Protein AF-A0A537FDT6-F1 (afdb_monomer)

Radius of gyration: 22.77 Å; Cα contacts (8 Å, |Δi|>4): 353; chains: 1; bounding box: 59×56×55 Å

Mean predicted aligned error: 11.8 Å

Nearest PDB structures (foldseek):
  6ghu-assembly1_A  TM=5.505E-01  e=7.084E-02  Pseudomonas aeruginosa
  2rn7-assembly1_A  TM=5.185E-01  e=1.515E-01  Shigella flexneri
  6zu5-assembly1_SY0  TM=5.647E-01  e=8.442E-02  Paranosema locustae
  6e52-assembly1_B  TM=3.972E-01  e=5.607E-02  Saccharomyces cerevisiae S288C
  6o1x-assembly1_A  TM=2.609E-01  e=3.724E-02  Clostridium perfringens

Foldseek 3Di:
DKKWKKKFFQDDALLCVLVVVAVKDKDFPDWDADPDLFKIWTWMKMADPQVRLVVSVVSQCPPPQWPDWDWDDDPRRMIIIITIGGDLLVSLQNVAQKDWLDDSSNFDQDPVRMTMTMIDGDDPVRVVSSVVSCVVVVTDIDTPDMGHVCRQLDQDPLLVVLVVCCVVCQVVPVVRNDDLCRSCVVSVHHSVVSVVSPVVNVVSVVVQVPDDRRPPDDPPDDPDPPPPDDD

Sequence (231 aa):
MREIVLQLQAPRNWVSEVTSKHPSTVRILDCKPGESKHGIRQLVEVTSDRETLDKVVRDVKTSPLVKEAYVVETRKGRMVGSLLTESVFCGVVMGSNAFCRTCLFQSKTKPDGTVEWTLAFTGREALTELLDRLKQEKIDVKILRLTSIADIDSLTSRQRDIVGVALEEGYFDYPRRLTLRQLAKKAGVSASTLSEVLRRAEKKILSTYSRPGGFAGLPEEAEFPLRRGKG

Solvent-accessible surface area (backbone atoms only — not comparable to full-atom values): 13080 Å² total; per-residue (Å²): 92,35,35,36,33,33,36,30,71,53,74,93,46,60,52,60,58,45,47,72,77,38,85,54,50,75,43,78,77,46,76,44,82,39,94,48,83,30,25,32,36,31,36,35,39,37,41,34,57,62,77,53,39,61,51,48,57,50,50,54,64,70,29,94,58,35,80,42,71,49,74,46,78,46,99,83,36,32,40,40,31,46,35,33,32,72,36,68,68,59,22,48,35,75,74,42,67,45,41,77,50,44,54,76,69,71,46,71,64,44,98,87,48,31,27,70,43,34,35,34,31,56,67,72,65,38,52,54,52,47,53,51,47,36,50,74,71,69,51,73,69,45,81,76,44,79,44,46,48,78,71,57,64,56,57,52,71,71,36,43,52,53,51,48,53,34,54,76,54,22,46,80,43,89,78,57,72,37,52,67,60,59,51,10,60,74,68,76,46,52,50,67,60,43,51,52,46,48,54,55,34,50,51,38,51,51,60,43,69,70,37,85,65,43,88,72,69,74,74,84,87,69,87,73,81,77,77,75,80,83,132

Structure (mmCIF, N/CA/C/O backbone):
data_AF-A0A537FDT6-F1
#
_entry.id   AF-A0A537FDT6-F1
#
loop_
_atom_site.group_PDB
_atom_site.id
_atom_site.type_symbol
_atom_site.label_atom_id
_atom_site.label_alt_id
_atom_site.label_comp_id
_atom_site.label_asym_id
_atom_site.label_entity_id
_atom_site.label_seq_id
_atom_site.pdbx_PDB_ins_code
_atom_site.Cartn_x
_atom_site.Cartn_y
_atom_site.Cartn_z
_atom_site.occupancy
_atom_site.B_iso_or_equiv
_atom_site.auth_seq_id
_atom_site.auth_comp_id
_atom_site.auth_asym_id
_atom_site.auth_atom_id
_atom_site.pdbx_PDB_model_num
ATOM 1 N N . MET A 1 1 ? -1.383 -10.597 15.663 1.00 82.75 1 MET A N 1
ATOM 2 C CA . MET A 1 1 ? -0.783 -9.915 14.495 1.00 82.75 1 MET A CA 1
ATOM 3 C C . MET A 1 1 ? -0.835 -8.409 14.730 1.00 82.75 1 MET A C 1
ATOM 5 O O . MET A 1 1 ? -1.764 -7.958 15.396 1.00 82.75 1 MET A O 1
ATOM 9 N N . ARG A 1 2 ? 0.157 -7.643 14.275 1.00 85.38 2 ARG A N 1
ATOM 10 C CA . ARG A 1 2 ? 0.226 -6.176 14.411 1.00 85.38 2 ARG A CA 1
ATOM 11 C C . ARG A 1 2 ? 0.378 -5.533 13.034 1.00 85.38 2 ARG A C 1
ATOM 13 O O . ARG A 1 2 ? 0.839 -6.192 12.109 1.00 85.38 2 ARG A O 1
ATOM 20 N N . GLU A 1 3 ? -0.009 -4.271 12.925 1.00 89.88 3 GLU A N 1
ATOM 21 C CA . GLU A 1 3 ? 0.196 -3.410 11.763 1.00 89.88 3 GLU A CA 1
ATOM 22 C C . GLU A 1 3 ? 1.080 -2.226 12.164 1.00 89.88 3 GLU A C 1
ATOM 24 O O . GLU A 1 3 ? 0.905 -1.647 13.240 1.00 89.88 3 GLU A O 1
ATOM 29 N N . ILE A 1 4 ? 2.013 -1.854 11.295 1.00 90.06 4 ILE A N 1
ATOM 30 C CA . ILE A 1 4 ? 2.803 -0.629 11.402 1.00 90.06 4 ILE A CA 1
ATOM 31 C C . ILE A 1 4 ? 2.568 0.237 10.169 1.00 90.06 4 ILE A C 1
ATOM 33 O O . ILE A 1 4 ? 2.495 -0.272 9.051 1.00 90.06 4 ILE A O 1
ATOM 37 N N . VAL A 1 5 ? 2.465 1.546 10.383 1.00 92.19 5 VAL A N 1
ATOM 38 C CA . VAL A 1 5 ? 2.481 2.559 9.327 1.00 92.19 5 VAL A CA 1
ATOM 39 C C . VAL A 1 5 ? 3.795 3.314 9.437 1.00 92.19 5 VAL A C 1
ATOM 41 O O . VAL A 1 5 ? 4.060 3.989 10.438 1.00 92.19 5 VAL A O 1
ATOM 44 N N . LEU A 1 6 ? 4.612 3.178 8.402 1.00 94.31 6 LEU A N 1
ATOM 45 C CA . LEU A 1 6 ? 5.882 3.867 8.241 1.00 94.31 6 LEU A CA 1
ATOM 46 C C . LEU A 1 6 ? 5.710 5.009 7.241 1.00 94.31 6 LEU A C 1
ATOM 48 O O . LEU A 1 6 ? 5.034 4.851 6.229 1.00 94.31 6 LEU A O 1
ATOM 52 N N . GLN A 1 7 ? 6.344 6.142 7.508 1.00 95.19 7 GLN A N 1
ATOM 53 C CA . GLN A 1 7 ? 6.551 7.210 6.538 1.00 95.19 7 GLN A CA 1
ATOM 54 C C . GLN A 1 7 ? 8.006 7.186 6.087 1.00 95.19 7 GLN A C 1
ATOM 56 O O . GLN A 1 7 ? 8.911 7.082 6.914 1.00 95.19 7 GLN A O 1
ATOM 61 N N . LEU A 1 8 ? 8.222 7.308 4.785 1.00 95.94 8 LEU A N 1
ATOM 62 C CA . LEU A 1 8 ? 9.543 7.342 4.167 1.00 95.94 8 LEU A CA 1
ATOM 63 C C . LEU A 1 8 ? 9.513 8.200 2.903 1.00 95.94 8 LEU A C 1
ATOM 65 O O . LEU A 1 8 ? 8.437 8.566 2.426 1.00 95.94 8 LEU A O 1
ATOM 69 N N . GLN A 1 9 ? 10.685 8.511 2.355 1.00 95.31 9 GLN A N 1
ATOM 70 C CA . GLN A 1 9 ? 10.780 9.126 1.031 1.00 95.31 9 GLN A CA 1
ATOM 71 C C . GLN A 1 9 ? 10.260 8.157 -0.033 1.00 95.31 9 GLN A C 1
ATOM 73 O O . GLN A 1 9 ? 10.577 6.965 0.000 1.00 95.31 9 GLN A O 1
ATOM 78 N N . ALA A 1 10 ? 9.434 8.658 -0.953 1.00 93.06 10 ALA A N 1
ATOM 79 C CA . ALA A 1 10 ? 8.841 7.828 -1.988 1.00 93.06 10 ALA A CA 1
ATOM 80 C C . ALA A 1 10 ? 9.939 7.242 -2.889 1.00 93.06 10 ALA A C 1
ATOM 82 O O . ALA A 1 10 ? 10.702 7.997 -3.500 1.00 93.06 10 ALA A O 1
ATOM 83 N N . PRO A 1 11 ? 10.046 5.907 -2.993 1.00 92.00 11 PRO A N 1
ATOM 84 C CA . PRO A 1 11 ? 11.081 5.310 -3.811 1.00 92.00 11 PRO A CA 1
ATOM 85 C C . PRO A 1 11 ? 10.760 5.488 -5.289 1.00 92.00 11 PRO A C 1
ATOM 87 O O . PRO A 1 11 ? 9.621 5.290 -5.724 1.00 92.00 11 PRO A O 1
ATOM 90 N N . ARG A 1 12 ? 11.793 5.782 -6.082 1.00 91.69 12 ARG A N 1
ATOM 91 C CA . ARG A 1 12 ? 11.688 5.745 -7.541 1.00 91.69 12 ARG A CA 1
ATOM 92 C C . ARG A 1 12 ? 11.262 4.343 -7.977 1.00 91.69 12 ARG A C 1
ATOM 94 O O . ARG A 1 12 ? 11.866 3.353 -7.572 1.00 91.69 12 ARG A O 1
ATOM 101 N N . ASN A 1 13 ? 10.220 4.262 -8.797 1.00 93.62 13 ASN A N 1
ATOM 102 C CA . ASN A 1 13 ? 9.684 2.997 -9.283 1.00 93.62 13 ASN A CA 1
ATOM 103 C C . ASN A 1 13 ? 9.028 3.162 -10.663 1.00 93.62 13 ASN A C 1
ATOM 105 O O . ASN A 1 13 ? 8.597 4.258 -11.028 1.00 93.62 13 ASN A O 1
ATOM 109 N N . TRP A 1 14 ? 8.924 2.064 -11.414 1.00 95.38 14 TRP A N 1
ATOM 110 C CA . TRP A 1 14 ? 8.414 2.091 -12.788 1.00 95.38 14 TRP A CA 1
ATOM 111 C C . TRP A 1 14 ? 6.952 2.554 -12.878 1.00 95.38 14 TRP A C 1
ATOM 113 O O . TRP A 1 14 ? 6.581 3.191 -13.859 1.00 95.38 14 TRP A O 1
ATOM 123 N N . VAL A 1 15 ? 6.128 2.283 -11.855 1.00 95.38 15 VAL A N 1
ATOM 124 C CA . VAL A 1 15 ? 4.711 2.678 -11.853 1.00 95.38 15 VAL A CA 1
ATOM 125 C C . VAL A 1 15 ? 4.604 4.193 -11.901 1.00 95.38 15 VAL A C 1
ATOM 127 O O . VAL A 1 15 ? 3.972 4.722 -12.808 1.00 95.38 15 VAL A O 1
ATOM 130 N N . SER A 1 16 ? 5.299 4.892 -10.999 1.00 92.44 16 SER A N 1
ATOM 131 C CA . SER A 1 16 ? 5.329 6.359 -10.992 1.00 92.44 16 SER A CA 1
ATOM 132 C C . SER A 1 16 ? 5.884 6.962 -12.289 1.00 92.44 16 SER A C 1
ATOM 134 O O . SER A 1 16 ? 5.383 7.990 -12.748 1.00 92.44 16 SER A O 1
ATOM 136 N N . GLU A 1 17 ? 6.878 6.325 -12.920 1.00 92.50 17 GLU A N 1
ATOM 137 C CA . GLU A 1 17 ? 7.431 6.787 -14.202 1.00 92.50 17 GLU A CA 1
ATOM 138 C C . GLU A 1 17 ? 6.419 6.671 -15.341 1.00 92.50 17 GLU A C 1
ATOM 140 O O . GLU A 1 17 ? 6.309 7.575 -16.164 1.00 92.50 17 GLU A O 1
ATOM 145 N N . VAL A 1 18 ? 5.662 5.577 -15.384 1.00 94.06 18 VAL A N 1
ATOM 146 C CA . VAL A 1 18 ? 4.652 5.347 -16.419 1.00 94.06 18 VAL A CA 1
ATOM 147 C C . VAL A 1 18 ? 3.439 6.245 -16.202 1.00 94.06 18 VAL A C 1
ATOM 149 O O . VAL A 1 18 ? 3.014 6.928 -17.132 1.00 94.06 18 VAL A O 1
ATOM 152 N N . THR A 1 19 ? 2.902 6.304 -14.981 1.00 93.31 19 THR A N 1
ATOM 153 C CA . THR A 1 19 ? 1.674 7.064 -14.695 1.00 93.31 19 THR A CA 1
ATOM 154 C C . THR A 1 19 ? 1.872 8.577 -14.752 1.00 93.31 19 THR A C 1
ATOM 156 O O . THR A 1 19 ? 0.897 9.307 -14.892 1.00 93.31 19 THR A O 1
ATOM 159 N N . SER A 1 20 ? 3.111 9.068 -14.628 1.00 92.00 20 SER A N 1
ATOM 160 C CA . SER A 1 20 ? 3.423 10.497 -14.796 1.00 92.00 20 SER A CA 1
ATOM 161 C C . SER A 1 20 ? 3.503 10.926 -16.262 1.00 92.00 20 SER A C 1
ATOM 163 O O . SER A 1 20 ? 3.225 12.082 -16.568 1.00 92.00 20 SER A O 1
ATOM 165 N N . LYS A 1 21 ? 3.856 10.008 -17.169 1.00 94.38 21 LYS A N 1
ATOM 166 C CA . LYS A 1 21 ? 3.942 10.265 -18.615 1.00 94.38 21 LYS A CA 1
ATOM 167 C C . LYS A 1 21 ? 2.631 9.986 -19.341 1.00 94.38 21 LYS A C 1
ATOM 169 O O . LYS A 1 21 ? 2.294 10.686 -20.291 1.00 94.38 21 LYS A O 1
ATOM 174 N N . HIS A 1 22 ? 1.914 8.956 -18.899 1.00 94.12 22 HIS A N 1
ATOM 175 C CA . HIS A 1 22 ? 0.773 8.388 -19.607 1.00 94.12 22 HIS A CA 1
ATOM 176 C C . HIS A 1 22 ? -0.432 8.275 -18.670 1.00 94.12 22 HIS A C 1
ATOM 178 O O . HIS A 1 22 ? -0.331 7.586 -17.647 1.00 94.12 22 HIS A O 1
ATOM 184 N N . PRO A 1 23 ? -1.591 8.870 -19.016 1.00 93.00 23 PRO A N 1
ATOM 185 C CA . PRO A 1 23 ? -2.836 8.673 -18.278 1.00 93.00 23 PRO A CA 1
ATOM 186 C C . PRO A 1 23 ? -3.211 7.185 -18.219 1.00 93.00 23 PRO A C 1
ATOM 188 O O . PRO A 1 23 ? -3.699 6.596 -19.180 1.00 93.00 23 PRO A O 1
ATOM 191 N N . SER A 1 24 ? -2.939 6.536 -17.091 1.00 93.00 24 SER A N 1
ATOM 192 C CA . SER A 1 24 ? -3.094 5.090 -16.943 1.00 93.00 24 SER A CA 1
ATOM 193 C C . SER A 1 24 ? -3.355 4.717 -15.491 1.00 93.00 24 SER A C 1
ATOM 195 O O . SER A 1 24 ? -2.955 5.419 -14.562 1.00 93.00 24 SER A O 1
ATOM 197 N N . THR A 1 25 ? -4.050 3.601 -15.290 1.00 93.00 25 THR A N 1
ATOM 198 C CA . THR A 1 25 ? -4.199 2.985 -13.968 1.00 93.00 25 THR A CA 1
ATOM 199 C C . THR A 1 25 ? -3.377 1.712 -13.937 1.00 93.00 25 THR A C 1
ATOM 201 O O . THR A 1 25 ? -3.563 0.836 -14.778 1.00 93.00 25 THR A O 1
ATOM 204 N N . VAL A 1 26 ? -2.478 1.614 -12.960 1.00 94.25 26 VAL A N 1
ATOM 205 C CA . VAL A 1 26 ? -1.613 0.452 -12.756 1.00 94.25 26 VAL A CA 1
ATOM 206 C C . VAL A 1 26 ? -2.022 -0.263 -11.477 1.00 94.25 26 VAL A C 1
ATOM 208 O O . VAL A 1 26 ? -2.193 0.365 -10.433 1.00 94.25 26 VAL A O 1
ATOM 211 N N . ARG A 1 27 ? -2.147 -1.585 -11.555 1.00 94.81 27 ARG A N 1
ATOM 212 C CA . ARG A 1 27 ? -2.406 -2.470 -10.422 1.00 94.81 27 ARG A CA 1
ATOM 213 C C . ARG A 1 27 ? -1.310 -3.523 -10.345 1.00 94.81 27 ARG A C 1
ATOM 215 O O . ARG A 1 27 ? -1.094 -4.260 -11.304 1.00 94.81 27 ARG A O 1
ATOM 222 N N . ILE A 1 28 ? -0.647 -3.630 -9.197 1.00 94.94 28 ILE A N 1
ATOM 223 C CA . ILE A 1 28 ? 0.185 -4.801 -8.886 1.00 94.94 28 ILE A CA 1
ATOM 224 C C . ILE A 1 28 ? -0.750 -5.823 -8.250 1.00 94.94 28 ILE A C 1
ATOM 226 O O . ILE A 1 28 ? -1.255 -5.593 -7.150 1.00 94.94 28 ILE A O 1
ATOM 230 N N . LEU A 1 29 ? -1.030 -6.894 -8.987 1.00 93.25 29 LEU A N 1
ATOM 231 C CA . LEU A 1 29 ? -1.947 -7.957 -8.589 1.00 93.25 29 LEU A CA 1
ATOM 232 C C . LEU A 1 29 ? -1.296 -8.894 -7.575 1.00 93.25 29 LEU A C 1
ATOM 234 O O . LEU A 1 29 ? -1.948 -9.299 -6.620 1.00 93.25 29 LEU A O 1
ATOM 238 N N . ASP A 1 30 ? -0.020 -9.218 -7.789 1.00 94.56 30 ASP A N 1
ATOM 239 C CA . ASP A 1 30 ? 0.750 -10.082 -6.900 1.00 94.56 30 ASP A CA 1
ATOM 240 C C . ASP A 1 30 ? 2.255 -9.817 -7.038 1.00 94.56 30 ASP A C 1
ATOM 242 O O . ASP A 1 30 ? 2.720 -9.244 -8.031 1.00 94.56 30 ASP A O 1
ATOM 246 N N . CYS A 1 31 ? 3.032 -10.238 -6.046 1.00 94.81 31 CYS A N 1
ATOM 247 C CA . CYS A 1 31 ? 4.483 -10.171 -6.075 1.00 94.81 31 CYS A CA 1
ATOM 248 C C . CYS A 1 31 ? 5.116 -11.366 -5.362 1.00 94.81 31 CYS A C 1
ATOM 250 O O . CYS A 1 31 ? 4.711 -11.733 -4.262 1.00 94.81 31 CYS A O 1
ATOM 252 N N . LYS A 1 32 ? 6.178 -11.913 -5.953 1.00 94.56 32 LYS A N 1
ATOM 253 C CA . LYS A 1 32 ? 7.004 -12.956 -5.337 1.00 94.56 32 LYS A CA 1
ATOM 254 C C . LYS A 1 32 ? 8.494 -12.629 -5.452 1.00 94.56 32 LYS A C 1
ATOM 256 O O . LYS A 1 32 ? 8.865 -11.847 -6.335 1.00 94.56 32 LYS A O 1
ATOM 261 N N . PRO A 1 33 ? 9.350 -13.227 -4.609 1.00 94.62 33 PRO A N 1
ATOM 262 C CA . PRO A 1 33 ? 10.794 -13.078 -4.737 1.00 94.62 33 PRO A CA 1
ATOM 263 C C . PRO A 1 33 ? 11.290 -13.457 -6.140 1.00 94.62 33 PRO A C 1
ATOM 265 O O . PRO A 1 33 ? 10.807 -14.413 -6.755 1.00 94.62 33 PRO A O 1
ATOM 268 N N . GLY A 1 34 ? 12.226 -12.665 -6.653 1.00 92.44 34 GLY A N 1
ATOM 269 C CA . GLY A 1 34 ? 13.041 -12.979 -7.822 1.00 92.44 34 GLY A CA 1
ATOM 270 C C . GLY A 1 34 ? 14.336 -13.688 -7.422 1.00 92.44 34 GLY A C 1
ATOM 271 O O . GLY A 1 34 ? 14.489 -14.130 -6.288 1.00 92.44 34 GLY A O 1
ATOM 272 N N . GLU A 1 35 ? 15.274 -13.790 -8.362 1.00 87.69 35 GLU A N 1
ATOM 273 C CA . GLU A 1 35 ? 16.535 -14.519 -8.151 1.00 87.69 35 GLU A CA 1
ATOM 274 C C . GLU A 1 35 ? 17.558 -13.740 -7.308 1.00 87.69 35 GLU A C 1
ATOM 276 O O . GLU A 1 35 ? 18.339 -14.338 -6.573 1.00 87.69 35 GLU A O 1
ATOM 281 N N . SER A 1 36 ? 17.557 -12.402 -7.385 1.00 92.44 36 SER A N 1
ATOM 282 C CA . SER A 1 36 ? 18.441 -11.554 -6.576 1.00 92.44 36 SER A CA 1
ATOM 283 C C . SER A 1 36 ? 17.814 -11.207 -5.221 1.00 92.44 36 SER A C 1
ATOM 285 O O . SER A 1 36 ? 16.593 -11.208 -5.068 1.00 92.44 36 SER A O 1
ATOM 287 N N . LYS A 1 37 ? 18.648 -10.811 -4.245 1.00 90.06 37 LYS A N 1
ATOM 288 C CA . LYS A 1 37 ? 18.224 -10.382 -2.891 1.00 90.06 37 LYS A CA 1
ATOM 289 C C . LYS A 1 37 ? 17.089 -9.346 -2.902 1.00 90.06 37 LYS A C 1
ATOM 291 O O . LYS A 1 37 ? 16.237 -9.345 -2.018 1.00 90.06 37 LYS A O 1
ATOM 296 N N . HIS A 1 38 ? 17.092 -8.450 -3.888 1.00 93.75 38 HIS A N 1
ATOM 297 C CA . HIS A 1 38 ? 16.095 -7.387 -4.038 1.00 93.75 38 HIS A CA 1
ATOM 298 C C . HIS A 1 38 ? 15.195 -7.586 -5.259 1.00 93.75 38 HIS A C 1
ATOM 300 O O . HIS A 1 38 ? 14.394 -6.707 -5.573 1.00 93.75 38 HIS A O 1
ATOM 306 N N . GLY A 1 39 ? 15.330 -8.716 -5.953 1.00 95.44 39 GLY A N 1
ATOM 307 C CA . GLY A 1 39 ? 14.549 -9.056 -7.127 1.00 95.44 39 GLY A CA 1
ATOM 308 C C . GLY A 1 39 ? 13.114 -9.368 -6.736 1.00 95.44 39 GLY A C 1
ATOM 309 O O . GLY A 1 39 ? 12.863 -10.115 -5.791 1.00 95.44 39 GLY A O 1
ATOM 310 N N . ILE A 1 40 ? 12.161 -8.813 -7.476 1.00 96.19 40 ILE A N 1
ATOM 311 C CA . ILE A 1 40 ? 10.734 -9.083 -7.300 1.00 96.19 40 ILE A CA 1
ATOM 312 C C . ILE A 1 40 ? 10.132 -9.366 -8.660 1.00 96.19 40 ILE A C 1
ATOM 314 O O . ILE A 1 40 ? 10.261 -8.556 -9.581 1.00 96.19 40 ILE A O 1
ATOM 318 N N . ARG A 1 41 ? 9.427 -10.490 -8.764 1.00 97.50 41 ARG A N 1
ATOM 319 C CA . ARG A 1 41 ? 8.560 -10.778 -9.899 1.00 97.50 41 ARG A CA 1
ATOM 320 C C . ARG A 1 41 ? 7.152 -10.297 -9.568 1.00 97.50 41 ARG A C 1
ATOM 322 O O . ARG A 1 41 ? 6.542 -10.780 -8.617 1.00 97.50 41 ARG A O 1
ATOM 329 N N . GLN A 1 42 ? 6.665 -9.327 -10.328 1.00 97.12 42 GLN A N 1
ATOM 330 C CA . GLN A 1 42 ? 5.375 -8.671 -10.143 1.00 97.12 42 GLN A CA 1
ATOM 331 C C . GLN A 1 42 ? 4.399 -9.146 -11.218 1.00 97.12 42 GLN A C 1
ATOM 333 O O . GLN A 1 42 ? 4.715 -9.085 -12.406 1.00 97.12 42 GLN A O 1
ATOM 338 N N . LEU A 1 43 ? 3.210 -9.580 -10.810 1.00 97.19 43 LEU A N 1
ATOM 339 C CA . LEU A 1 43 ? 2.070 -9.736 -11.706 1.00 97.19 43 LEU A CA 1
ATOM 340 C C . LEU A 1 43 ? 1.315 -8.411 -11.738 1.00 97.19 43 LEU A C 1
ATOM 342 O O . LEU A 1 43 ? 0.909 -7.901 -10.693 1.00 97.19 43 LEU A O 1
ATOM 346 N N . VAL A 1 44 ? 1.146 -7.841 -12.925 1.00 96.88 44 VAL A N 1
ATOM 347 C CA . VAL A 1 44 ? 0.660 -6.469 -13.085 1.00 96.88 44 VAL A CA 1
ATOM 348 C C . VAL A 1 44 ? -0.471 -6.394 -14.093 1.00 96.88 44 VAL A C 1
ATOM 350 O O . VAL A 1 44 ? -0.523 -7.156 -15.059 1.00 96.88 44 VAL A O 1
ATOM 353 N N . GLU A 1 45 ? -1.350 -5.431 -13.878 1.00 96.00 45 GLU A N 1
ATOM 354 C CA . GLU A 1 45 ? -2.396 -5.031 -14.802 1.00 96.00 45 GLU A CA 1
ATOM 355 C C . GLU A 1 45 ? -2.301 -3.524 -15.031 1.00 96.00 45 GLU A C 1
ATOM 357 O O . GLU A 1 45 ? -2.150 -2.753 -14.083 1.00 96.00 45 GLU A O 1
ATOM 362 N N . VAL A 1 46 ? -2.390 -3.102 -16.289 1.00 95.00 46 VAL A N 1
ATOM 363 C CA . VAL A 1 46 ? -2.446 -1.690 -16.663 1.00 95.00 46 VAL A CA 1
ATOM 364 C C . VAL A 1 46 ? -3.628 -1.453 -17.586 1.00 95.00 46 VAL A C 1
ATOM 366 O O . VAL A 1 46 ? -3.819 -2.173 -18.567 1.00 95.00 46 VAL A O 1
ATOM 369 N N . THR A 1 47 ? -4.420 -0.435 -17.276 1.00 93.62 47 THR A N 1
ATOM 370 C CA . THR A 1 47 ? -5.585 -0.022 -18.065 1.00 93.62 47 THR A CA 1
ATOM 371 C C . THR A 1 47 ? -5.425 1.422 -18.518 1.00 93.62 47 THR A C 1
ATOM 373 O O . THR A 1 47 ? -5.104 2.296 -17.706 1.00 93.62 47 THR A O 1
ATOM 376 N N . SER A 1 48 ? -5.666 1.668 -19.802 1.00 92.62 48 SER A N 1
ATOM 377 C CA . SER A 1 48 ? -5.644 2.990 -20.434 1.00 92.62 48 SER A CA 1
ATOM 378 C C . SER A 1 48 ? -6.423 2.930 -21.759 1.00 92.62 48 SER A C 1
ATOM 380 O O . SER A 1 48 ? -6.927 1.867 -22.133 1.00 92.62 48 SER A O 1
ATOM 382 N N . ASP A 1 49 ? -6.547 4.045 -22.476 1.00 91.12 49 ASP A N 1
ATOM 383 C CA . ASP A 1 49 ? -6.997 4.011 -23.869 1.00 91.12 49 ASP A CA 1
ATOM 384 C C . ASP A 1 49 ? -5.959 3.302 -24.761 1.00 91.12 49 ASP A C 1
ATOM 386 O O . ASP A 1 49 ? -4.799 3.132 -24.386 1.00 91.12 49 ASP A O 1
ATOM 390 N N . ARG A 1 50 ? -6.378 2.846 -25.947 1.00 86.44 50 ARG A N 1
ATOM 391 C CA . ARG A 1 50 ? -5.540 1.991 -26.802 1.00 86.44 50 ARG A CA 1
ATOM 392 C C . ARG A 1 50 ? -4.262 2.686 -27.281 1.00 86.44 50 ARG A C 1
ATOM 394 O O . ARG A 1 50 ? -3.213 2.056 -27.286 1.00 86.44 50 ARG A O 1
ATOM 401 N N . GLU A 1 51 ? -4.342 3.959 -27.661 1.00 88.69 51 GLU A N 1
ATOM 402 C CA . GLU A 1 51 ? -3.181 4.699 -28.171 1.00 88.69 51 GLU A CA 1
ATOM 403 C C . GLU A 1 51 ? -2.145 4.925 -27.061 1.00 88.69 51 GLU A C 1
ATOM 405 O O . GLU A 1 51 ? -0.934 4.800 -27.274 1.00 88.69 51 GLU A O 1
ATOM 410 N N . THR A 1 52 ? -2.622 5.226 -25.855 1.00 93.12 52 THR A N 1
ATOM 411 C CA . THR A 1 52 ? -1.779 5.390 -24.673 1.00 93.12 52 THR A CA 1
ATOM 412 C C . THR A 1 52 ? -1.208 4.055 -24.199 1.00 93.12 52 THR A C 1
ATOM 414 O O . THR A 1 52 ? -0.039 3.999 -23.815 1.00 93.12 52 THR A O 1
ATOM 417 N N . LEU A 1 53 ? -1.965 2.957 -24.274 1.00 93.00 53 LEU A N 1
ATOM 418 C CA . LEU A 1 53 ? -1.501 1.635 -23.846 1.00 93.00 53 LEU A CA 1
ATOM 419 C C . LEU A 1 53 ? -0.271 1.170 -24.638 1.00 93.00 53 LEU A C 1
ATOM 421 O O . LEU A 1 53 ? 0.683 0.684 -24.032 1.00 93.00 53 LEU A O 1
ATOM 425 N N . ASP A 1 54 ? -0.236 1.407 -25.951 1.00 92.25 54 ASP A N 1
ATOM 426 C CA . ASP A 1 54 ? 0.923 1.083 -26.798 1.00 92.25 54 ASP A CA 1
ATOM 427 C C . ASP A 1 54 ? 2.179 1.875 -26.381 1.00 92.25 54 ASP A C 1
ATOM 429 O O . ASP A 1 54 ? 3.316 1.406 -26.506 1.00 92.25 54 ASP A O 1
ATOM 433 N N . LYS A 1 55 ? 2.003 3.109 -25.887 1.00 94.75 55 LYS A N 1
ATOM 434 C CA . LYS A 1 55 ? 3.096 3.937 -25.343 1.00 94.75 55 LYS A CA 1
ATOM 435 C C . LYS A 1 55 ? 3.546 3.409 -23.979 1.00 94.75 55 LYS A C 1
ATOM 437 O O . LYS A 1 55 ? 4.743 3.251 -23.759 1.00 94.75 55 LYS A O 1
ATOM 442 N N . VAL A 1 56 ? 2.604 3.042 -23.111 1.00 95.56 56 VAL A N 1
ATOM 443 C CA . VAL A 1 56 ? 2.884 2.437 -21.800 1.00 95.56 56 VAL A CA 1
ATOM 444 C C . VAL A 1 56 ? 3.652 1.123 -21.936 1.00 95.56 56 VAL A C 1
ATOM 446 O O . VAL A 1 56 ? 4.661 0.934 -21.262 1.00 95.56 56 VAL A O 1
ATOM 449 N N . VAL A 1 57 ? 3.214 0.222 -22.819 1.00 94.25 57 VAL A N 1
ATOM 450 C CA . VAL A 1 57 ? 3.876 -1.069 -23.060 1.00 94.25 57 VAL A CA 1
ATOM 451 C C . VAL A 1 57 ? 5.323 -0.864 -23.506 1.00 94.25 57 VAL A C 1
ATOM 453 O O . VAL A 1 57 ? 6.217 -1.565 -23.026 1.00 94.25 57 VAL A O 1
ATOM 456 N N . ARG A 1 58 ? 5.565 0.103 -24.401 1.00 94.88 58 ARG A N 1
ATOM 457 C CA . ARG A 1 58 ? 6.921 0.470 -24.827 1.00 94.88 58 ARG A CA 1
ATOM 458 C C . ARG A 1 58 ? 7.752 0.977 -23.653 1.00 94.88 58 ARG A C 1
ATOM 460 O O . ARG A 1 58 ? 8.807 0.405 -23.397 1.00 94.88 58 ARG A O 1
ATOM 467 N N . ASP A 1 59 ? 7.244 1.952 -22.904 1.00 96.12 59 ASP A N 1
ATOM 468 C CA . ASP A 1 59 ? 7.958 2.546 -21.770 1.00 96.12 59 ASP A CA 1
ATOM 469 C C . ASP A 1 59 ? 8.283 1.524 -20.671 1.00 96.12 59 ASP A C 1
ATOM 471 O O . ASP A 1 59 ? 9.381 1.558 -20.118 1.00 96.12 59 ASP A O 1
ATOM 475 N N . VAL A 1 60 ? 7.375 0.584 -20.381 1.00 96.00 60 VAL A N 1
ATOM 476 C CA . VAL A 1 60 ? 7.620 -0.514 -19.428 1.00 96.00 60 VAL A CA 1
ATOM 477 C C . VAL A 1 60 ? 8.746 -1.423 -19.920 1.00 96.00 60 VAL A C 1
ATOM 479 O O . VAL A 1 60 ? 9.642 -1.746 -19.145 1.00 96.00 60 VAL A O 1
ATOM 482 N N . LYS A 1 61 ? 8.730 -1.822 -21.200 1.00 95.31 61 LYS A N 1
ATOM 483 C CA . LYS A 1 61 ? 9.750 -2.716 -21.779 1.00 95.31 61 LYS A CA 1
ATOM 484 C C . LYS A 1 61 ? 11.136 -2.078 -21.861 1.00 95.31 61 LYS A C 1
ATOM 486 O O . LYS A 1 61 ? 12.125 -2.800 -21.818 1.00 95.31 61 LYS A O 1
ATOM 491 N N . THR A 1 62 ? 11.211 -0.758 -22.009 1.00 95.94 62 THR A N 1
ATOM 492 C CA . THR A 1 62 ? 12.481 -0.024 -22.120 1.00 95.94 62 THR A CA 1
ATOM 493 C C . THR A 1 62 ? 12.919 0.635 -20.813 1.00 95.94 62 THR A C 1
ATOM 495 O O . THR A 1 62 ? 13.956 1.296 -20.786 1.00 95.94 62 THR A O 1
ATOM 498 N N . SER A 1 63 ? 12.133 0.525 -19.737 1.00 96.06 63 SER A N 1
ATOM 499 C CA . SER A 1 63 ? 12.459 1.169 -18.464 1.00 96.06 63 SER A CA 1
ATOM 500 C C . SER A 1 63 ? 13.702 0.524 -17.842 1.00 96.06 63 SER A C 1
ATOM 502 O O . SER A 1 63 ? 13.742 -0.696 -17.691 1.00 96.06 63 SER A O 1
ATOM 504 N N . PRO A 1 64 ? 14.683 1.315 -17.366 1.00 95.69 64 PRO A N 1
ATOM 505 C CA . PRO A 1 64 ? 15.831 0.776 -16.636 1.00 95.69 64 PRO A CA 1
ATOM 506 C C . PRO A 1 64 ? 15.446 0.168 -15.275 1.00 95.69 64 PRO A C 1
ATOM 508 O O . PRO A 1 64 ? 16.270 -0.481 -14.636 1.00 95.69 64 PRO A O 1
ATOM 511 N N . LEU A 1 65 ? 14.211 0.384 -14.807 1.00 95.75 65 LEU A N 1
ATOM 512 C CA . LEU A 1 65 ? 13.685 -0.171 -13.557 1.00 95.75 65 LEU A CA 1
ATOM 513 C C . LEU A 1 65 ? 13.039 -1.555 -13.743 1.00 95.75 65 LEU A C 1
ATOM 515 O O . LEU A 1 65 ? 12.633 -2.180 -12.759 1.00 95.75 65 LEU A O 1
ATOM 519 N N . VAL A 1 66 ? 12.935 -2.031 -14.988 1.00 97.00 66 VAL A N 1
ATOM 520 C CA . VAL A 1 66 ? 12.342 -3.318 -15.358 1.00 97.00 66 VAL A CA 1
ATOM 521 C C . VAL A 1 66 ? 13.416 -4.166 -16.038 1.00 97.00 66 VAL A C 1
ATOM 523 O O . VAL A 1 66 ? 13.875 -3.855 -17.130 1.00 97.00 66 VAL A O 1
ATOM 526 N N . LYS A 1 67 ? 13.830 -5.249 -15.379 1.00 96.31 67 LYS A N 1
ATOM 527 C CA . LYS A 1 67 ? 14.862 -6.172 -15.877 1.00 96.31 67 LYS A CA 1
ATOM 528 C C . LYS A 1 67 ? 14.326 -7.133 -16.932 1.00 96.31 67 LYS A C 1
ATOM 530 O O . LYS A 1 67 ? 15.014 -7.442 -17.895 1.00 96.31 67 LYS A O 1
ATOM 535 N N . GLU A 1 68 ? 13.095 -7.600 -16.744 1.00 96.81 68 GLU A N 1
ATOM 536 C CA . GLU A 1 68 ? 12.392 -8.471 -17.687 1.00 96.81 68 GLU A CA 1
ATOM 537 C C . GLU A 1 68 ? 10.925 -8.067 -17.747 1.00 96.81 68 GLU A C 1
ATOM 539 O O . GLU A 1 68 ? 10.318 -7.768 -16.716 1.00 96.81 68 GLU A O 1
ATOM 544 N N . ALA A 1 69 ? 10.335 -8.118 -18.938 1.00 97.19 69 ALA A N 1
ATOM 545 C CA . ALA A 1 69 ? 8.924 -7.829 -19.136 1.00 97.19 69 ALA A CA 1
ATOM 546 C C . ALA A 1 69 ? 8.297 -8.842 -20.094 1.00 97.19 69 ALA A C 1
ATOM 548 O O . ALA A 1 69 ? 8.579 -8.842 -21.293 1.00 97.19 69 ALA A O 1
ATOM 549 N N . TYR A 1 70 ? 7.390 -9.666 -19.574 1.00 96.06 70 TYR A N 1
ATOM 550 C CA . TYR A 1 70 ? 6.462 -10.442 -20.389 1.00 96.06 70 TYR A CA 1
ATOM 551 C C . TYR A 1 70 ? 5.080 -9.810 -20.275 1.00 96.06 70 TYR A C 1
ATOM 553 O O . TYR A 1 70 ? 4.502 -9.793 -19.190 1.00 96.06 70 TYR A O 1
ATOM 561 N N . VAL A 1 71 ? 4.553 -9.270 -21.371 1.00 95.06 71 VAL A N 1
ATOM 562 C CA . VAL A 1 71 ? 3.280 -8.538 -21.378 1.00 95.06 71 VAL A CA 1
ATOM 563 C C . VAL A 1 71 ? 2.370 -9.063 -22.476 1.00 95.06 71 VAL A C 1
ATOM 565 O O . VAL A 1 71 ? 2.821 -9.396 -23.571 1.00 95.06 71 VAL A O 1
ATOM 568 N N . VAL A 1 72 ? 1.081 -9.114 -22.168 1.00 92.19 72 VAL A N 1
ATOM 569 C CA . VAL A 1 72 ? 0.011 -9.498 -23.079 1.00 92.19 72 VAL A CA 1
ATOM 570 C C . VAL A 1 72 ? -1.020 -8.383 -2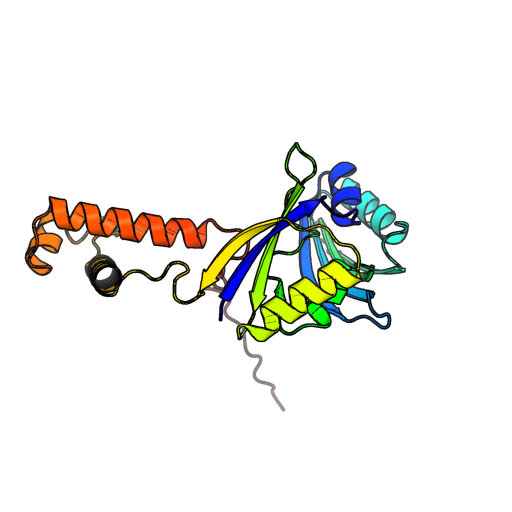3.083 1.00 92.19 72 VAL A C 1
ATOM 572 O O . VAL A 1 72 ? -1.575 -8.015 -22.046 1.00 92.19 72 VAL A O 1
ATOM 575 N N . GLU A 1 73 ? -1.297 -7.860 -24.268 1.00 88.50 73 GLU A N 1
ATOM 576 C CA . GLU A 1 73 ? -2.385 -6.920 -24.477 1.00 88.50 73 GLU A CA 1
ATOM 577 C C . GLU A 1 73 ? -3.682 -7.677 -24.742 1.00 88.50 73 GLU A C 1
ATOM 579 O O . GLU A 1 73 ? -3.762 -8.612 -25.540 1.00 88.50 73 GLU A O 1
ATOM 584 N N . THR A 1 74 ? -4.729 -7.268 -24.046 1.00 82.50 74 THR A N 1
ATOM 585 C CA . THR A 1 74 ? -6.072 -7.800 -24.235 1.00 82.50 74 THR A CA 1
ATOM 586 C C . THR A 1 74 ? -6.843 -6.917 -25.210 1.00 82.50 74 THR A C 1
ATOM 588 O O . THR A 1 74 ? -6.631 -5.708 -25.289 1.00 82.50 74 THR A O 1
ATOM 591 N N . ARG A 1 75 ? -7.838 -7.494 -25.892 1.00 73.56 75 ARG A N 1
ATOM 592 C CA . ARG A 1 75 ? -8.698 -6.771 -26.850 1.00 73.56 75 ARG A CA 1
ATOM 593 C C . ARG A 1 75 ? -9.492 -5.599 -26.242 1.00 73.56 75 ARG A C 1
ATOM 595 O O . ARG A 1 75 ? -10.081 -4.831 -26.989 1.00 73.56 75 ARG A O 1
ATOM 602 N N . LYS A 1 76 ? -9.532 -5.471 -24.909 1.00 75.88 76 LYS A N 1
ATOM 603 C CA . LYS A 1 76 ? -10.299 -4.456 -24.166 1.00 75.88 76 LYS A CA 1
ATOM 604 C C . LYS A 1 76 ? -9.459 -3.249 -23.703 1.00 75.88 76 LYS A C 1
ATOM 606 O O . LYS A 1 76 ? -9.871 -2.577 -22.768 1.00 75.88 76 LYS A O 1
ATOM 611 N N . GLY A 1 77 ? -8.286 -2.985 -24.290 1.00 78.69 77 GLY A N 1
ATOM 612 C CA . GLY A 1 77 ? -7.453 -1.839 -23.877 1.00 78.69 77 GLY A CA 1
ATOM 613 C C . GLY A 1 77 ? -6.812 -2.031 -22.498 1.00 78.69 77 GLY A C 1
ATOM 614 O O . GLY A 1 77 ? -6.735 -1.118 -21.680 1.00 78.69 77 GLY A O 1
ATOM 615 N N . ARG A 1 78 ? -6.372 -3.258 -22.216 1.00 89.94 78 ARG A N 1
ATOM 616 C CA . ARG A 1 78 ? -5.730 -3.621 -20.950 1.00 89.94 78 ARG A CA 1
ATOM 617 C C . ARG A 1 78 ? -4.501 -4.470 -21.211 1.00 89.94 78 ARG A C 1
ATOM 619 O O . ARG A 1 78 ? -4.597 -5.433 -21.971 1.00 89.94 78 ARG A O 1
ATOM 626 N N . MET A 1 79 ? -3.401 -4.152 -20.544 1.00 91.81 79 MET A N 1
ATOM 627 C CA . MET A 1 79 ? -2.171 -4.937 -20.506 1.00 91.81 79 MET A CA 1
ATOM 628 C C . MET A 1 79 ? -2.145 -5.766 -19.221 1.00 91.81 79 MET A C 1
ATOM 630 O O . MET A 1 79 ? -2.404 -5.241 -18.141 1.00 91.81 79 MET A O 1
ATOM 634 N N . VAL A 1 80 ? -1.798 -7.045 -19.324 1.00 95.06 80 VAL A N 1
ATOM 635 C CA . VAL A 1 80 ? -1.447 -7.892 -18.176 1.00 95.06 80 VAL A CA 1
ATOM 636 C C . VAL A 1 80 ? -0.026 -8.390 -18.387 1.00 95.06 80 VAL A C 1
ATOM 638 O O . VAL A 1 80 ? 0.325 -8.773 -19.501 1.00 95.06 80 VAL A O 1
ATOM 641 N N . GLY A 1 81 ? 0.807 -8.387 -17.351 1.00 95.06 81 GLY A N 1
ATOM 642 C CA . GLY A 1 81 ? 2.194 -8.808 -17.507 1.00 95.06 81 GLY A CA 1
ATOM 643 C C . GLY A 1 81 ? 2.856 -9.350 -16.252 1.00 95.06 81 GLY A C 1
ATOM 644 O O . GLY A 1 81 ? 2.404 -9.114 -15.136 1.00 95.06 81 GLY A O 1
ATOM 645 N N . SER A 1 82 ? 3.952 -10.073 -16.464 1.00 97.44 82 SER A N 1
ATOM 646 C CA . SER A 1 82 ? 4.927 -10.447 -15.444 1.00 97.44 82 SER A CA 1
ATOM 647 C C . SER A 1 82 ? 6.172 -9.591 -15.641 1.00 97.44 82 SER A C 1
ATOM 649 O O . SER A 1 82 ? 6.847 -9.724 -16.665 1.00 97.44 82 SER A O 1
ATOM 651 N N . LEU A 1 83 ? 6.506 -8.770 -14.650 1.00 97.81 83 LEU A N 1
ATOM 652 C CA . LEU A 1 83 ? 7.697 -7.922 -14.656 1.00 97.81 83 LEU A CA 1
ATOM 653 C C . LEU A 1 83 ? 8.707 -8.416 -13.619 1.00 97.81 83 LEU A C 1
ATOM 655 O O . LEU A 1 83 ? 8.316 -8.749 -12.502 1.00 97.81 83 LEU A O 1
ATOM 659 N N . LEU A 1 84 ? 9.993 -8.443 -13.961 1.00 97.44 84 LEU A N 1
ATOM 660 C CA . LEU A 1 84 ? 11.079 -8.587 -12.989 1.00 97.44 84 LEU A CA 1
ATOM 661 C C . LEU A 1 84 ? 11.659 -7.203 -12.700 1.00 97.44 84 LEU A C 1
ATOM 663 O O . LEU A 1 84 ? 12.139 -6.529 -13.608 1.00 97.44 84 LEU A O 1
ATOM 667 N N . THR A 1 85 ? 11.626 -6.782 -11.442 1.00 96.56 85 THR A N 1
ATOM 668 C CA . THR A 1 85 ? 12.126 -5.473 -10.984 1.00 96.56 85 THR A CA 1
ATOM 669 C C . THR A 1 85 ? 13.038 -5.645 -9.777 1.00 96.56 85 THR A C 1
ATOM 671 O O . THR A 1 85 ? 13.065 -6.724 -9.185 1.00 96.56 85 THR A O 1
ATOM 67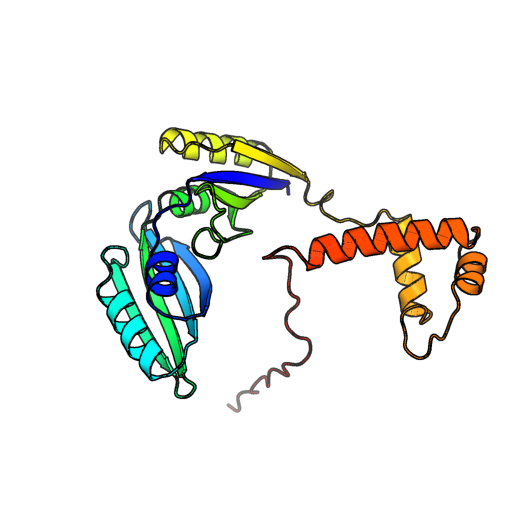4 N N . GLU A 1 86 ? 13.717 -4.580 -9.352 1.00 95.31 86 GLU A N 1
ATOM 675 C CA . GLU A 1 86 ? 14.411 -4.557 -8.061 1.00 95.31 86 GLU A CA 1
ATOM 676 C C . GLU A 1 86 ? 13.846 -3.506 -7.111 1.00 95.31 86 GLU A C 1
ATOM 678 O O . GLU A 1 86 ? 13.548 -2.377 -7.498 1.00 95.31 86 GLU A O 1
ATOM 683 N N . SER A 1 87 ? 13.707 -3.885 -5.842 1.00 95.19 87 SER A N 1
ATOM 684 C CA . SER A 1 87 ? 13.341 -2.972 -4.767 1.00 95.19 87 SER A CA 1
ATOM 685 C C . SER A 1 87 ? 13.924 -3.450 -3.450 1.00 95.19 87 SER A C 1
ATOM 687 O O . SER A 1 87 ? 13.570 -4.519 -2.946 1.00 95.19 87 SER A O 1
ATOM 689 N N . VAL A 1 88 ? 14.776 -2.615 -2.855 1.00 95.12 88 VAL A N 1
ATOM 690 C CA . VAL A 1 88 ? 15.337 -2.876 -1.526 1.00 95.12 88 VAL A CA 1
ATOM 691 C C . VAL A 1 88 ? 14.218 -3.033 -0.493 1.00 95.12 88 VAL A C 1
ATOM 693 O O . VAL A 1 88 ? 14.240 -3.972 0.295 1.00 95.12 88 VAL A O 1
ATOM 696 N N . PHE A 1 89 ? 13.171 -2.207 -0.579 1.00 95.25 89 PHE A N 1
ATOM 697 C CA . PHE A 1 89 ? 12.006 -2.250 0.310 1.00 95.25 89 PHE A CA 1
ATOM 698 C C . PHE A 1 89 ? 11.264 -3.585 0.252 1.00 95.25 89 PHE A C 1
ATOM 700 O O . PHE A 1 89 ? 10.987 -4.194 1.284 1.00 95.25 89 PHE A O 1
ATOM 707 N N . CYS A 1 90 ? 10.947 -4.070 -0.951 1.00 94.69 90 CYS A N 1
ATOM 708 C CA . CYS A 1 90 ? 10.281 -5.362 -1.081 1.00 94.69 90 CYS A CA 1
ATOM 709 C C . CYS A 1 90 ? 11.213 -6.513 -0.686 1.00 94.69 90 CYS A C 1
ATOM 711 O O . CYS A 1 90 ? 10.739 -7.452 -0.059 1.00 94.69 90 CYS A O 1
ATOM 713 N N . GLY A 1 91 ? 12.515 -6.429 -0.982 1.00 94.12 91 GLY A N 1
ATOM 714 C CA . GLY A 1 91 ? 13.499 -7.411 -0.514 1.00 94.12 91 GLY A CA 1
ATOM 715 C C . GLY A 1 91 ? 13.567 -7.492 1.016 1.00 94.12 91 GLY A C 1
ATOM 716 O O . GLY A 1 91 ? 13.606 -8.587 1.569 1.00 94.12 91 GLY A O 1
ATOM 717 N N . VAL A 1 92 ? 13.489 -6.349 1.710 1.00 94.31 92 VAL A N 1
ATOM 718 C CA . VAL A 1 92 ? 13.400 -6.295 3.178 1.00 94.31 92 VAL A CA 1
ATOM 719 C C . VAL A 1 92 ? 12.156 -7.024 3.685 1.00 94.31 92 VAL A C 1
ATOM 721 O O . VAL A 1 92 ? 12.275 -7.842 4.593 1.00 94.31 92 VAL A O 1
ATOM 724 N N . VAL A 1 93 ? 10.983 -6.778 3.089 1.00 93.69 93 VAL A N 1
ATOM 725 C CA . VAL A 1 93 ? 9.742 -7.459 3.503 1.00 93.69 93 VAL A CA 1
ATOM 726 C C . VAL A 1 93 ? 9.809 -8.949 3.220 1.00 93.69 93 VAL A C 1
ATOM 728 O O . VAL A 1 93 ? 9.576 -9.733 4.131 1.00 93.69 93 VAL A O 1
ATOM 731 N N . MET A 1 94 ? 10.175 -9.337 1.997 1.00 90.81 94 MET A N 1
ATOM 732 C CA . MET A 1 94 ? 10.239 -10.739 1.567 1.00 90.81 94 MET A CA 1
ATOM 733 C C . MET A 1 94 ? 11.281 -11.549 2.346 1.00 90.81 94 MET A C 1
ATOM 735 O O . MET A 1 94 ? 11.136 -12.758 2.486 1.00 90.81 94 MET A O 1
ATOM 739 N N . GLY A 1 95 ? 12.322 -10.890 2.861 1.00 89.00 95 GLY A N 1
ATOM 740 C CA . GLY A 1 95 ? 13.317 -11.492 3.742 1.00 89.00 95 GLY A CA 1
ATOM 741 C C . GLY A 1 95 ? 12.934 -11.513 5.224 1.00 89.00 95 GLY A C 1
ATOM 742 O O . GLY A 1 95 ? 13.755 -11.947 6.023 1.00 89.00 95 GLY A O 1
ATOM 743 N N . SER A 1 96 ? 11.749 -11.031 5.603 1.00 89.69 96 SER A N 1
ATOM 744 C CA . SER A 1 96 ? 11.276 -10.923 6.991 1.00 89.69 96 SER A CA 1
ATOM 745 C C . SER A 1 96 ? 9.929 -11.629 7.176 1.00 89.69 96 SER A C 1
ATOM 747 O O . SER A 1 96 ? 9.277 -12.004 6.206 1.00 89.69 96 SER A O 1
ATOM 749 N N . ASN A 1 97 ? 9.445 -11.745 8.416 1.00 89.38 97 ASN A N 1
ATOM 750 C CA . ASN A 1 97 ? 8.087 -12.237 8.696 1.00 89.38 97 ASN A CA 1
ATOM 751 C C . ASN A 1 97 ? 7.007 -11.129 8.605 1.00 89.38 97 ASN A C 1
ATOM 753 O O . ASN A 1 97 ? 6.056 -11.088 9.398 1.00 89.38 97 ASN A O 1
ATOM 757 N N . ALA A 1 98 ? 7.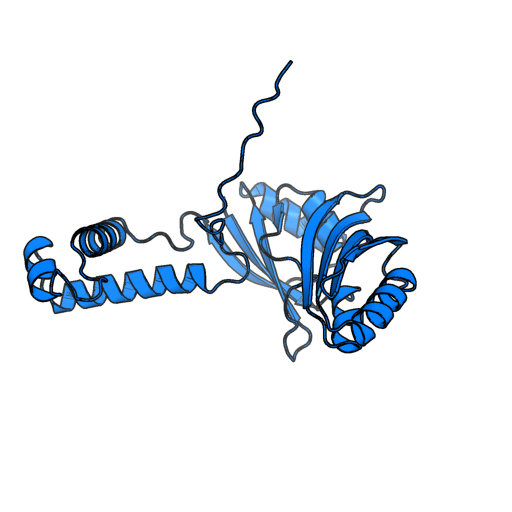195 -10.180 7.685 1.00 91.75 98 ALA A N 1
ATOM 758 C CA . ALA A 1 98 ? 6.274 -9.081 7.427 1.00 91.75 98 ALA A CA 1
ATOM 759 C C . ALA A 1 98 ? 5.538 -9.263 6.093 1.00 91.75 98 ALA A C 1
ATOM 761 O O . ALA A 1 98 ? 6.022 -9.886 5.155 1.00 91.75 98 ALA A O 1
ATOM 762 N N . PHE A 1 99 ? 4.362 -8.655 6.001 1.00 91.94 99 PHE A N 1
ATOM 763 C CA . PHE A 1 99 ? 3.485 -8.675 4.842 1.00 91.94 99 PHE A CA 1
ATOM 764 C C . PHE A 1 99 ? 3.161 -7.247 4.424 1.00 91.94 99 PHE A C 1
ATOM 766 O O . PHE A 1 99 ? 2.763 -6.416 5.246 1.00 91.94 99 PHE A O 1
ATOM 773 N N . CYS A 1 100 ? 3.263 -6.969 3.127 1.00 92.25 100 CYS A N 1
ATOM 774 C CA . CYS A 1 100 ? 2.786 -5.714 2.564 1.00 92.25 100 CYS A CA 1
ATOM 775 C C . CYS A 1 100 ? 1.259 -5.633 2.675 1.00 92.25 100 CYS A C 1
ATOM 777 O O . CYS A 1 100 ? 0.545 -6.385 2.018 1.00 92.25 100 CYS A O 1
ATOM 779 N N . ARG A 1 101 ? 0.746 -4.685 3.466 1.00 90.12 101 ARG A N 1
ATOM 780 C CA . ARG A 1 101 ? -0.679 -4.299 3.428 1.00 90.12 101 ARG A CA 1
ATOM 781 C C . ARG A 1 101 ? -0.942 -3.255 2.349 1.00 90.12 101 ARG A C 1
ATOM 783 O O . ARG A 1 101 ? -2.039 -3.178 1.809 1.00 90.12 101 ARG A O 1
ATOM 790 N N . THR A 1 102 ? 0.086 -2.479 2.023 1.00 91.69 102 THR A N 1
ATOM 791 C CA . THR A 1 102 ? 0.102 -1.520 0.914 1.00 91.69 102 THR A CA 1
ATOM 792 C C . THR A 1 102 ? 1.347 -1.752 0.067 1.00 91.69 102 THR A C 1
ATOM 794 O O . THR A 1 102 ? 2.404 -2.119 0.585 1.00 91.69 102 THR A O 1
ATOM 797 N N . CYS A 1 103 ? 1.221 -1.552 -1.241 1.00 93.00 103 CYS A N 1
ATOM 798 C CA . CYS A 1 103 ? 2.327 -1.671 -2.180 1.00 93.00 103 CYS A CA 1
ATOM 799 C C . CYS A 1 103 ? 2.932 -0.286 -2.422 1.00 93.00 103 CYS A C 1
ATOM 801 O O . CYS A 1 103 ? 2.245 0.584 -2.947 1.00 93.00 103 CYS A O 1
ATOM 803 N N . LEU A 1 104 ? 4.218 -0.097 -2.112 1.00 93.00 104 LEU A N 1
ATOM 804 C CA . LEU A 1 104 ? 4.920 1.177 -2.331 1.00 93.00 104 LEU A CA 1
ATOM 805 C C . LEU A 1 104 ? 4.861 1.674 -3.783 1.00 93.00 104 LEU A C 1
ATOM 807 O O . LEU A 1 104 ? 4.866 2.875 -4.011 1.00 93.00 104 LEU A O 1
ATOM 811 N N . PHE A 1 105 ? 4.754 0.763 -4.753 1.00 91.94 105 PHE A N 1
ATOM 812 C CA . PHE A 1 105 ? 4.627 1.095 -6.174 1.00 91.94 105 PHE A CA 1
ATOM 813 C C . PHE A 1 105 ? 3.243 1.676 -6.516 1.00 91.94 105 PHE A C 1
ATOM 815 O O . PHE A 1 105 ? 3.091 2.333 -7.535 1.00 91.94 105 PHE A O 1
ATOM 822 N N . GLN A 1 106 ? 2.228 1.425 -5.685 1.00 89.19 106 GLN A N 1
ATOM 823 C CA . GLN A 1 106 ? 0.846 1.882 -5.885 1.00 89.19 106 GLN A CA 1
ATOM 824 C C . GLN A 1 106 ? 0.431 2.970 -4.885 1.00 89.19 106 GLN A C 1
ATOM 826 O O . GLN A 1 106 ? -0.618 3.596 -5.044 1.00 89.19 106 GLN A O 1
ATOM 831 N N . SER A 1 107 ? 1.219 3.182 -3.830 1.00 89.31 107 SER A N 1
ATOM 832 C CA . SER A 1 107 ? 0.953 4.209 -2.830 1.00 89.31 107 SER A CA 1
ATOM 833 C C . SER A 1 107 ? 1.127 5.604 -3.428 1.00 89.31 107 SER A C 1
ATOM 835 O O . SER A 1 107 ? 2.075 5.879 -4.160 1.00 89.31 107 SER A O 1
ATOM 837 N N . LYS A 1 108 ? 0.213 6.513 -3.080 1.00 85.19 108 LYS A N 1
ATOM 838 C CA . LYS A 1 108 ? 0.284 7.908 -3.518 1.00 85.19 108 LYS A CA 1
ATOM 839 C C . LYS A 1 108 ? 1.378 8.647 -2.755 1.00 85.19 108 LYS A C 1
ATOM 841 O O . LYS A 1 108 ? 1.355 8.684 -1.524 1.00 85.19 108 LYS A O 1
ATOM 846 N N . THR A 1 109 ? 2.278 9.282 -3.493 1.00 90.44 109 THR A N 1
ATOM 847 C CA . THR A 1 109 ? 3.263 10.213 -2.941 1.00 90.44 109 THR A CA 1
ATOM 848 C C . THR A 1 109 ? 2.572 11.502 -2.503 1.00 90.44 109 THR A C 1
ATOM 850 O O . THR A 1 109 ? 1.739 12.055 -3.226 1.00 90.44 109 THR A O 1
ATOM 853 N N . LYS A 1 110 ? 2.894 11.971 -1.300 1.00 90.19 110 LYS A N 1
ATOM 854 C CA . LYS A 1 110 ? 2.437 13.250 -0.753 1.00 90.19 110 LYS A CA 1
ATOM 855 C C . LYS A 1 110 ? 3.202 14.418 -1.399 1.00 90.19 110 LYS A C 1
ATOM 857 O O . LYS A 1 110 ? 4.284 14.205 -1.943 1.00 90.19 110 LYS A O 1
ATOM 862 N N . PRO A 1 111 ? 2.694 15.663 -1.311 1.00 90.31 111 PRO A N 1
ATOM 863 C CA . PRO A 1 111 ? 3.372 16.834 -1.879 1.00 90.31 111 PRO A CA 1
ATOM 864 C C . PRO A 1 111 ? 4.796 17.072 -1.351 1.00 90.31 111 PRO A C 1
ATOM 866 O O . PRO A 1 111 ? 5.610 17.665 -2.046 1.00 90.31 111 PRO A O 1
ATOM 869 N N . ASP A 1 112 ? 5.105 16.593 -0.144 1.00 91.38 112 ASP A N 1
ATOM 870 C CA . ASP A 1 112 ? 6.431 16.678 0.481 1.00 91.38 112 ASP A CA 1
ATOM 871 C C . ASP A 1 112 ? 7.406 15.571 0.025 1.00 91.38 112 ASP A C 1
ATOM 873 O O . ASP A 1 112 ? 8.482 15.419 0.601 1.00 91.38 112 ASP A O 1
ATOM 877 N N . GLY A 1 113 ? 7.028 14.770 -0.979 1.00 91.81 113 GLY A N 1
ATOM 878 C CA . GLY A 1 113 ? 7.831 13.663 -1.503 1.00 91.81 113 GLY A CA 1
ATOM 879 C C . GLY A 1 113 ? 7.755 12.379 -0.674 1.00 91.81 113 GLY A C 1
ATOM 880 O O . GLY A 1 113 ? 8.347 11.368 -1.054 1.00 91.81 113 GLY A O 1
ATOM 881 N N . THR A 1 114 ? 7.010 12.370 0.435 1.00 95.06 114 THR A N 1
ATOM 882 C CA . THR A 1 114 ? 6.907 11.191 1.300 1.00 95.06 114 THR A CA 1
ATOM 883 C C . THR A 1 114 ? 5.767 10.261 0.906 1.00 95.06 114 THR A C 1
ATOM 885 O O . THR A 1 114 ? 4.806 10.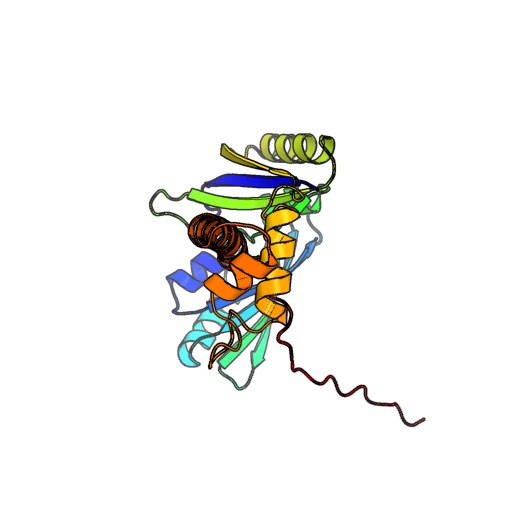641 0.237 1.00 95.06 114 THR A O 1
ATOM 888 N N . VAL A 1 115 ? 5.850 9.012 1.350 1.00 95.19 115 VAL A N 1
ATOM 889 C CA . VAL A 1 115 ? 4.819 7.993 1.160 1.00 95.19 115 VAL A CA 1
ATOM 890 C C . VAL A 1 115 ? 4.585 7.240 2.462 1.00 95.19 115 VAL A C 1
ATOM 892 O O . VAL A 1 115 ? 5.490 7.096 3.287 1.00 95.19 115 VAL A O 1
ATOM 895 N N . GLU A 1 116 ? 3.356 6.765 2.651 1.00 94.50 116 GLU A N 1
ATOM 896 C CA . GLU A 1 116 ? 3.017 5.866 3.749 1.00 94.50 116 GLU A CA 1
ATOM 897 C C . GLU A 1 116 ? 3.061 4.413 3.287 1.00 94.50 116 GLU A C 1
ATOM 899 O O . GLU A 1 116 ? 2.507 4.040 2.247 1.00 94.50 116 GLU A O 1
ATOM 904 N N . TRP A 1 117 ? 3.709 3.588 4.100 1.00 95.31 117 TRP A N 1
ATOM 905 C CA . TRP A 1 117 ? 3.843 2.163 3.888 1.00 95.31 117 TRP A CA 1
ATOM 906 C C . TRP A 1 117 ? 3.325 1.405 5.094 1.00 95.31 117 TRP A C 1
ATOM 908 O O . TRP A 1 117 ? 3.848 1.495 6.204 1.00 95.31 117 TRP A O 1
ATOM 918 N N . THR A 1 118 ? 2.255 0.667 4.849 1.00 93.38 118 THR A N 1
ATOM 919 C CA . THR A 1 118 ? 1.587 -0.161 5.841 1.00 93.38 118 THR A CA 1
ATOM 920 C C . THR A 1 118 ? 2.036 -1.607 5.694 1.00 93.38 118 THR A C 1
ATOM 922 O O . THR A 1 118 ? 1.907 -2.199 4.613 1.00 93.38 118 THR A O 1
ATOM 925 N N . LEU A 1 119 ? 2.523 -2.171 6.795 1.00 93.88 119 LEU A N 1
ATOM 926 C CA . LEU A 1 119 ? 3.013 -3.541 6.902 1.00 93.88 119 LEU A CA 1
ATOM 927 C C . LEU A 1 119 ? 2.317 -4.263 8.052 1.00 93.88 119 LEU A C 1
ATOM 929 O O . LEU A 1 119 ? 2.064 -3.666 9.097 1.00 93.88 119 LEU A O 1
ATOM 933 N N . ALA A 1 120 ? 2.043 -5.551 7.878 1.00 92.06 120 ALA A N 1
ATOM 934 C CA . ALA A 1 120 ? 1.538 -6.429 8.928 1.00 92.06 120 ALA A CA 1
ATOM 935 C C . ALA A 1 120 ? 2.580 -7.489 9.285 1.00 92.06 120 ALA A C 1
ATOM 937 O O . ALA A 1 120 ? 3.315 -7.942 8.419 1.00 92.06 120 ALA A O 1
ATOM 938 N N . PHE A 1 121 ? 2.652 -7.899 10.545 1.00 90.06 121 PHE A N 1
ATOM 939 C CA . PHE A 1 121 ? 3.609 -8.913 10.998 1.00 90.06 121 PHE A CA 1
ATOM 940 C C . PHE A 1 121 ? 3.110 -9.628 12.256 1.00 90.06 121 PHE A C 1
ATOM 942 O O . PHE A 1 121 ? 2.185 -9.178 12.953 1.00 90.06 121 PHE A O 1
ATOM 949 N N . THR A 1 122 ? 3.735 -10.763 12.560 1.00 84.38 122 THR A N 1
ATOM 950 C CA . THR A 1 122 ? 3.383 -11.605 13.708 1.00 84.38 122 THR A CA 1
ATOM 951 C C . THR A 1 122 ? 4.527 -11.648 14.716 1.00 84.38 122 THR A C 1
ATOM 953 O O . THR A 1 122 ? 5.660 -11.942 14.364 1.00 84.38 122 THR A O 1
ATOM 956 N N . GLY A 1 123 ? 4.218 -11.370 15.987 1.00 78.69 123 GLY A N 1
ATOM 957 C CA . GLY A 1 123 ? 5.213 -11.303 17.062 1.00 78.69 123 GLY A CA 1
ATOM 958 C C . GLY A 1 123 ? 5.907 -9.939 17.167 1.00 78.69 123 GLY A C 1
ATOM 959 O O . GLY A 1 123 ? 5.849 -9.119 16.254 1.00 78.69 123 GLY A O 1
ATOM 960 N N . ARG A 1 124 ? 6.519 -9.660 18.325 1.00 79.81 124 ARG A N 1
ATOM 961 C CA . ARG A 1 124 ? 7.324 -8.438 18.524 1.00 79.81 124 ARG A CA 1
ATOM 962 C C . ARG A 1 124 ? 8.687 -8.534 17.838 1.00 79.81 124 ARG A C 1
ATOM 964 O O . ARG A 1 124 ? 9.166 -7.529 17.338 1.00 79.81 124 ARG A O 1
ATOM 971 N N . GLU A 1 125 ? 9.259 -9.730 17.780 1.00 86.19 125 GLU A N 1
ATOM 972 C CA . GLU A 1 125 ? 10.567 -9.992 17.167 1.00 86.19 125 GLU A CA 1
ATOM 973 C C . GLU A 1 125 ? 10.590 -9.622 15.680 1.00 86.19 125 GLU A C 1
ATOM 975 O O . GLU A 1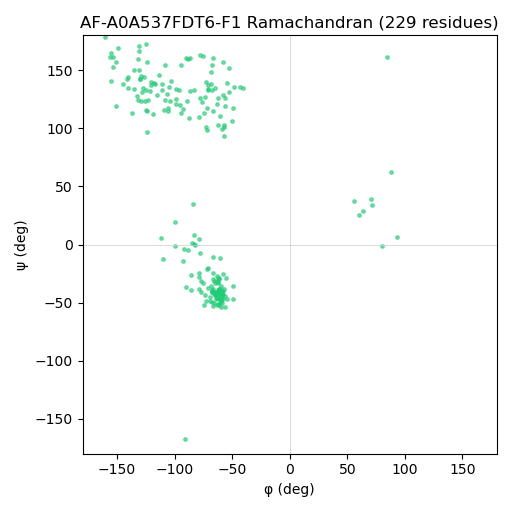 125 ? 11.522 -8.960 15.239 1.00 86.19 125 GLU A O 1
ATOM 980 N N . ALA A 1 126 ? 9.512 -9.916 14.942 1.00 88.19 126 ALA A N 1
ATOM 981 C CA . ALA A 1 126 ? 9.384 -9.547 13.532 1.00 88.19 126 ALA A CA 1
ATOM 982 C C . ALA A 1 126 ? 9.429 -8.026 13.291 1.00 88.19 126 ALA A C 1
ATOM 984 O O . ALA A 1 126 ? 9.889 -7.586 12.241 1.00 88.19 126 ALA A O 1
ATOM 985 N N . LEU A 1 127 ? 8.976 -7.208 14.255 1.00 87.88 127 LEU A N 1
ATOM 986 C CA . LEU A 1 127 ? 9.107 -5.751 14.157 1.00 87.88 127 LEU A CA 1
ATOM 987 C C . LEU A 1 127 ? 10.566 -5.324 14.286 1.00 87.88 127 LEU A C 1
ATOM 989 O O . LEU A 1 127 ? 11.034 -4.521 13.485 1.00 87.88 127 LEU A O 1
ATOM 993 N N . THR A 1 128 ? 11.261 -5.836 15.302 1.00 89.62 128 THR A N 1
ATOM 994 C CA . THR A 1 128 ? 12.676 -5.524 15.524 1.00 89.62 128 THR A CA 1
ATOM 995 C C . THR A 1 128 ? 13.499 -5.950 14.314 1.00 89.62 128 THR A C 1
ATOM 997 O O . THR A 1 128 ? 14.232 -5.135 13.771 1.00 89.62 128 THR A O 1
ATOM 1000 N N . GLU A 1 129 ? 13.276 -7.165 13.809 1.00 92.06 129 GLU A N 1
ATOM 1001 C CA . GLU A 1 129 ? 13.935 -7.675 12.607 1.00 92.06 129 GLU A CA 1
ATOM 1002 C C . GLU A 1 129 ? 13.680 -6.783 11.380 1.00 92.06 129 GLU A C 1
ATOM 1004 O O . GLU A 1 129 ? 14.614 -6.431 10.661 1.00 92.06 129 GLU A O 1
ATOM 1009 N N . LEU A 1 130 ? 12.427 -6.381 11.145 1.00 92.75 130 LEU A N 1
ATOM 1010 C CA . LEU A 1 130 ? 12.067 -5.482 10.049 1.00 92.75 130 LEU A CA 1
ATOM 1011 C C . LEU A 1 130 ? 12.798 -4.134 10.160 1.00 92.75 130 LEU A C 1
ATOM 1013 O O . LEU A 1 130 ? 13.368 -3.665 9.175 1.00 92.75 130 LEU A O 1
ATOM 1017 N N . LEU A 1 131 ? 12.784 -3.507 11.340 1.00 91.94 131 LEU A N 1
ATOM 1018 C CA . LEU A 1 131 ? 13.434 -2.212 11.566 1.00 91.94 131 LEU A CA 1
ATOM 1019 C C . LEU A 1 131 ? 14.961 -2.313 11.454 1.00 91.94 131 LEU A C 1
ATOM 1021 O O . LEU A 1 131 ? 15.586 -1.426 10.872 1.00 91.94 131 LEU A O 1
ATOM 1025 N N . ASP A 1 132 ? 15.555 -3.403 11.938 1.00 93.31 132 ASP A N 1
ATOM 1026 C CA . ASP A 1 132 ? 16.990 -3.661 11.817 1.00 93.31 132 ASP A CA 1
ATOM 1027 C C . ASP A 1 132 ? 17.400 -3.862 10.357 1.00 93.31 132 ASP A C 1
ATOM 1029 O O . ASP A 1 132 ? 18.395 -3.287 9.917 1.00 93.31 132 ASP A O 1
ATOM 1033 N N . ARG A 1 133 ? 16.610 -4.602 9.569 1.00 94.50 133 ARG A N 1
ATOM 1034 C CA . ARG A 1 133 ? 16.839 -4.763 8.124 1.00 94.50 133 ARG A CA 1
ATOM 1035 C C . ARG A 1 133 ? 16.738 -3.431 7.383 1.00 94.50 133 ARG A C 1
ATOM 1037 O O . ARG A 1 133 ? 17.610 -3.129 6.574 1.00 94.50 133 ARG A O 1
ATOM 1044 N N . LEU A 1 134 ? 15.730 -2.607 7.682 1.00 94.75 134 LEU A N 1
ATOM 1045 C CA . LEU A 1 134 ? 15.621 -1.259 7.103 1.00 94.75 134 LEU A CA 1
ATOM 1046 C C . LEU A 1 134 ? 16.849 -0.404 7.444 1.00 94.75 134 LEU A C 1
ATOM 1048 O O . LEU A 1 134 ? 17.403 0.258 6.568 1.00 94.75 134 LEU A O 1
ATOM 1052 N N . LYS A 1 135 ? 17.325 -0.474 8.690 1.00 94.44 135 LYS A N 1
ATOM 1053 C CA . LYS A 1 135 ? 18.525 0.239 9.140 1.00 94.44 135 LYS A CA 1
ATOM 1054 C C . LYS A 1 135 ? 19.801 -0.262 8.456 1.00 94.44 135 LYS A C 1
ATOM 1056 O O . LYS A 1 135 ? 20.640 0.554 8.081 1.00 94.44 135 LYS A O 1
ATOM 1061 N N . GLN A 1 136 ? 19.956 -1.573 8.270 1.00 94.44 136 GLN A N 1
ATOM 1062 C CA . GLN A 1 136 ? 21.092 -2.173 7.552 1.00 94.44 136 GLN A CA 1
ATOM 1063 C C . GLN A 1 136 ? 21.155 -1.708 6.094 1.00 94.44 136 GLN A C 1
ATOM 1065 O O . GLN A 1 136 ? 22.235 -1.417 5.585 1.00 94.44 136 GLN A O 1
ATOM 1070 N N . GLU A 1 137 ? 19.994 -1.569 5.456 1.00 94.56 137 GLU A N 1
ATOM 1071 C CA . GLU A 1 137 ? 19.855 -1.019 4.104 1.00 94.56 137 GLU A CA 1
ATOM 1072 C C . GLU A 1 137 ? 19.933 0.522 4.062 1.00 94.56 137 GLU A C 1
ATOM 1074 O O . GLU A 1 137 ? 19.767 1.120 3.000 1.00 94.56 137 GLU A O 1
ATOM 1079 N N . LYS A 1 138 ? 20.203 1.181 5.202 1.00 95.06 138 LYS A N 1
ATOM 1080 C CA . LYS A 1 138 ? 20.285 2.647 5.358 1.00 95.06 138 LYS A CA 1
ATOM 1081 C C . LYS A 1 138 ? 19.010 3.372 4.908 1.00 95.06 138 LYS A C 1
ATOM 1083 O O . LYS A 1 138 ? 19.071 4.450 4.322 1.00 95.06 138 LYS A O 1
ATOM 1088 N N . ILE A 1 139 ? 17.853 2.769 5.174 1.00 94.62 139 ILE A N 1
ATOM 1089 C CA . ILE A 1 139 ? 16.545 3.339 4.857 1.00 94.62 139 ILE A CA 1
ATOM 1090 C C . ILE A 1 139 ? 16.013 4.080 6.082 1.00 94.62 139 ILE A C 1
ATOM 1092 O O . ILE A 1 139 ? 15.649 3.465 7.087 1.00 94.62 139 ILE A O 1
ATOM 1096 N N . ASP A 1 140 ? 15.899 5.401 5.965 1.00 92.75 140 ASP A N 1
ATOM 1097 C CA . ASP A 1 140 ? 15.278 6.234 6.989 1.00 92.75 140 ASP A CA 1
ATOM 1098 C C . ASP A 1 140 ? 13.752 6.111 6.945 1.00 92.75 140 ASP A C 1
ATOM 1100 O O . ASP A 1 140 ? 13.102 6.393 5.932 1.00 92.75 140 ASP A O 1
ATOM 1104 N N . VAL A 1 141 ? 13.167 5.710 8.075 1.00 94.94 141 VAL A N 1
ATOM 1105 C CA . VAL A 1 141 ? 11.716 5.604 8.248 1.00 94.94 141 VAL A CA 1
ATOM 1106 C C . VAL A 1 141 ? 11.270 6.302 9.524 1.00 94.94 141 VAL A C 1
ATOM 1108 O O . VAL A 1 141 ? 11.911 6.214 10.571 1.00 94.94 141 VAL A O 1
ATOM 1111 N N . LYS A 1 142 ? 10.114 6.957 9.463 1.00 92.75 142 LYS A N 1
ATOM 1112 C CA . LYS A 1 142 ? 9.411 7.486 10.629 1.00 92.75 142 LYS A CA 1
ATOM 1113 C C . LYS A 1 142 ? 8.227 6.586 10.946 1.00 92.75 142 LYS A C 1
ATOM 1115 O O . LYS A 1 142 ? 7.349 6.386 10.111 1.00 92.75 142 LYS A O 1
ATOM 1120 N N . ILE A 1 143 ? 8.173 6.065 12.166 1.00 92.50 143 ILE A N 1
ATOM 1121 C CA . ILE A 1 143 ? 7.017 5.293 12.627 1.00 92.50 143 ILE A CA 1
ATOM 1122 C C . ILE A 1 143 ? 5.880 6.275 12.911 1.00 92.50 143 ILE A C 1
ATOM 1124 O O . ILE A 1 143 ? 5.969 7.082 13.833 1.00 92.50 143 ILE A O 1
ATOM 1128 N N . LEU A 1 144 ? 4.814 6.214 12.115 1.00 84.69 144 LEU A N 1
ATOM 1129 C CA . LEU A 1 144 ? 3.613 7.017 12.349 1.00 84.69 144 LEU A CA 1
ATOM 1130 C C . LEU A 1 144 ? 2.661 6.324 13.312 1.00 84.69 144 LEU A C 1
ATOM 1132 O O . LEU A 1 144 ? 2.018 6.971 14.136 1.00 84.69 144 LEU A O 1
ATOM 1136 N N . ARG A 1 145 ? 2.540 5.001 13.184 1.00 84.81 145 ARG A N 1
ATOM 1137 C CA . ARG A 1 145 ? 1.567 4.226 13.947 1.00 84.81 145 ARG A CA 1
ATOM 1138 C C . ARG A 1 145 ? 2.010 2.780 14.091 1.00 84.81 145 ARG A C 1
ATOM 1140 O O . ARG A 1 145 ? 2.487 2.191 13.131 1.00 84.81 145 ARG A O 1
ATOM 1147 N N . LEU A 1 146 ? 1.778 2.204 15.265 1.00 84.31 146 LEU A N 1
ATOM 1148 C CA . LEU A 1 146 ? 1.908 0.776 15.542 1.00 84.31 146 LEU A CA 1
ATOM 1149 C C . LEU A 1 146 ? 0.640 0.320 16.268 1.00 84.31 146 LEU A C 1
ATOM 1151 O O . LEU A 1 146 ? 0.273 0.897 17.291 1.00 84.31 146 LEU A O 1
ATOM 1155 N N . THR A 1 147 ? -0.055 -0.683 15.742 1.00 78.38 147 THR A N 1
ATOM 1156 C CA . THR A 1 147 ? -1.373 -1.095 16.249 1.00 78.38 147 THR A CA 1
ATOM 1157 C C . THR A 1 147 ? -1.499 -2.616 16.235 1.00 78.38 147 THR A C 1
ATOM 1159 O O . THR A 1 147 ? -0.973 -3.281 15.346 1.00 78.38 147 THR A O 1
ATOM 1162 N N . SER A 1 148 ? -2.171 -3.210 17.223 1.00 75.31 148 SER A N 1
ATOM 1163 C CA . SER A 1 148 ? -2.564 -4.621 17.128 1.00 75.31 148 SER A CA 1
ATOM 1164 C C . SER A 1 148 ? -3.665 -4.766 16.091 1.00 75.31 148 SER A C 1
ATOM 1166 O O . SER A 1 148 ? -4.602 -3.984 16.119 1.00 75.31 148 SER A O 1
ATOM 1168 N N . ILE A 1 149 ? -3.631 -5.783 15.227 1.00 65.69 149 ILE A N 1
ATOM 1169 C CA . ILE A 1 149 ? -4.750 -6.026 14.300 1.00 65.69 149 ILE A CA 1
ATOM 1170 C C . ILE A 1 149 ? -6.050 -6.313 15.065 1.00 65.69 149 ILE A C 1
ATOM 1172 O O . ILE A 1 149 ? -7.115 -5.937 14.600 1.00 65.69 149 ILE A O 1
ATOM 1176 N N . ALA A 1 150 ? -5.974 -6.874 16.277 1.00 60.59 150 ALA A N 1
ATOM 1177 C CA . ALA A 1 150 ? -7.147 -7.007 17.148 1.00 60.59 150 ALA A CA 1
ATOM 1178 C C . ALA A 1 150 ? -7.761 -5.646 17.545 1.00 60.59 150 ALA A C 1
ATOM 1180 O O . ALA A 1 150 ? -8.969 -5.548 17.758 1.00 60.59 150 ALA A O 1
ATOM 1181 N N . ASP A 1 151 ? -6.932 -4.603 17.600 1.00 57.97 151 ASP A N 1
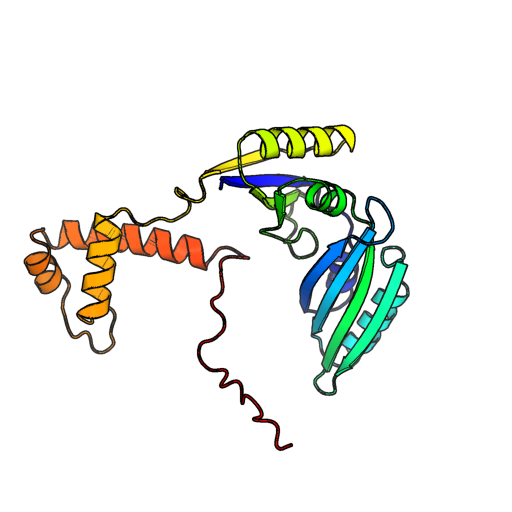ATOM 1182 C CA . ASP A 1 151 ? -7.327 -3.229 17.919 1.00 57.97 151 ASP A CA 1
ATOM 1183 C C . ASP A 1 151 ? -7.635 -2.417 16.648 1.00 57.97 151 ASP A C 1
ATOM 1185 O O . ASP A 1 151 ? -8.227 -1.339 16.727 1.00 57.97 151 ASP A O 1
ATOM 1189 N N . ILE A 1 152 ? -7.246 -2.925 15.468 1.00 54.50 152 ILE A N 1
ATOM 1190 C CA . ILE A 1 152 ? -7.641 -2.370 14.176 1.00 54.50 152 ILE A CA 1
ATOM 1191 C C . ILE A 1 152 ? -9.100 -2.726 13.976 1.00 54.50 152 ILE A C 1
ATOM 1193 O O . ILE A 1 152 ? -9.464 -3.839 13.613 1.00 54.50 152 ILE A O 1
ATOM 1197 N N . ASP A 1 153 ? -9.929 -1.725 14.224 1.00 55.62 153 ASP A N 1
ATOM 1198 C CA . ASP A 1 153 ? -11.296 -1.682 13.750 1.00 55.62 153 ASP A CA 1
ATOM 1199 C C . ASP A 1 153 ? -12.202 -2.825 14.234 1.00 55.62 153 ASP A C 1
ATOM 1201 O O . ASP A 1 153 ? -13.245 -3.109 13.643 1.00 55.62 153 ASP A O 1
ATOM 1205 N N . SER A 1 154 ? -11.884 -3.431 15.380 1.00 62.72 154 SER A N 1
ATOM 1206 C CA . SER A 1 154 ? -12.882 -4.216 16.084 1.00 62.72 154 SER A CA 1
ATOM 1207 C C . SER A 1 154 ? -13.902 -3.257 16.710 1.00 62.72 154 SER A C 1
ATOM 1209 O O . SER A 1 154 ? -13.624 -2.382 17.548 1.00 62.72 154 SER A O 1
ATOM 1211 N N . LEU A 1 155 ? -15.147 -3.385 16.255 1.00 75.56 155 LEU A N 1
ATOM 1212 C CA . LEU A 1 155 ? -16.285 -2.983 17.068 1.00 75.56 155 LEU A CA 1
ATOM 1213 C C . LEU A 1 155 ? -16.093 -3.593 18.463 1.00 75.56 155 LEU A C 1
ATOM 1215 O O . LEU A 1 155 ? -15.724 -4.765 18.576 1.00 75.56 155 LEU A O 1
ATOM 1219 N N . THR A 1 156 ? -16.337 -2.813 19.521 1.00 82.38 156 THR A N 1
ATOM 1220 C CA . THR A 1 156 ? -16.475 -3.424 20.854 1.00 82.38 156 THR A CA 1
ATOM 1221 C C . THR A 1 156 ? -17.607 -4.451 20.801 1.00 82.38 156 THR A C 1
ATOM 1223 O O . THR A 1 156 ? -18.485 -4.315 19.948 1.00 82.38 156 THR A O 1
ATOM 1226 N N . SER A 1 157 ? -17.644 -5.443 21.697 1.00 79.69 157 SER A N 1
ATOM 1227 C CA . SER A 1 157 ? -18.726 -6.448 21.694 1.00 79.69 157 SER A CA 1
ATOM 1228 C C . SER A 1 157 ? -20.101 -5.779 21.633 1.00 79.69 157 SER A C 1
ATOM 1230 O O . SER A 1 157 ? -20.862 -6.018 20.710 1.00 79.69 157 SER A O 1
ATOM 1232 N N . ARG A 1 158 ? -20.320 -4.760 22.473 1.00 82.31 158 ARG A N 1
ATOM 1233 C CA . ARG A 1 158 ? -21.555 -3.965 22.471 1.00 82.31 158 ARG A CA 1
ATOM 1234 C C . ARG A 1 158 ? -21.849 -3.254 21.144 1.00 82.31 158 ARG A C 1
ATOM 1236 O O . ARG A 1 158 ? -23.004 -3.164 20.748 1.00 82.31 158 ARG A O 1
ATOM 1243 N N . GLN A 1 159 ? -20.835 -2.703 20.475 1.00 88.88 159 GLN A N 1
ATOM 1244 C CA . GLN A 1 159 ? -21.009 -2.086 19.156 1.00 88.88 159 GLN A CA 1
ATOM 1245 C C . GLN A 1 159 ? -21.354 -3.134 18.095 1.00 88.88 159 GLN A C 1
ATOM 1247 O O . GLN A 1 159 ? -22.206 -2.872 17.253 1.00 88.88 159 GLN A O 1
ATOM 1252 N N . ARG A 1 160 ? -20.706 -4.305 18.143 1.00 86.62 160 ARG A N 1
ATOM 1253 C CA . ARG A 1 160 ? -20.957 -5.419 17.227 1.00 86.62 160 ARG A CA 1
ATOM 1254 C C . ARG A 1 160 ? -22.373 -5.948 17.392 1.00 86.62 160 ARG A C 1
ATOM 1256 O O . ARG A 1 160 ? -23.069 -6.064 16.395 1.00 86.62 160 ARG A O 1
ATOM 1263 N N . ASP A 1 161 ? -22.801 -6.173 18.628 1.00 88.06 161 ASP A N 1
ATOM 1264 C CA . ASP A 1 161 ? -24.141 -6.668 18.939 1.00 88.06 161 ASP A CA 1
ATOM 1265 C C . ASP A 1 161 ? -25.208 -5.677 18.458 1.00 88.06 161 ASP A C 1
ATOM 1267 O O . ASP A 1 161 ? -26.150 -6.054 17.772 1.00 88.06 161 ASP A O 1
ATOM 1271 N N . ILE A 1 162 ? -25.027 -4.379 18.739 1.00 91.31 162 ILE A N 1
ATOM 1272 C CA . ILE A 1 162 ? -25.967 -3.336 18.303 1.00 91.31 162 ILE A CA 1
ATOM 1273 C C . ILE A 1 162 ? -26.031 -3.228 16.776 1.00 91.31 162 ILE A C 1
ATOM 1275 O O . ILE A 1 162 ? -27.127 -3.115 16.233 1.00 91.31 162 ILE A O 1
ATOM 1279 N N . VAL A 1 163 ? -24.889 -3.256 16.082 1.00 91.50 163 VAL A N 1
ATOM 1280 C CA . VAL A 1 163 ? -24.859 -3.216 14.610 1.00 91.50 163 VAL A CA 1
ATOM 1281 C C . VAL A 1 163 ? -25.465 -4.486 14.012 1.00 91.50 163 VAL A C 1
ATOM 1283 O O . VAL A 1 163 ? -26.222 -4.381 13.053 1.00 91.50 163 VAL A O 1
ATOM 1286 N N . GLY A 1 164 ? -25.184 -5.657 14.589 1.00 88.38 164 GLY A N 1
ATOM 1287 C CA . GLY A 1 164 ? -25.745 -6.940 14.160 1.00 88.38 164 GLY A CA 1
ATOM 1288 C C . GLY A 1 164 ? -27.267 -6.948 14.247 1.00 88.38 164 GLY A C 1
ATOM 1289 O O . GLY A 1 164 ? -27.935 -7.130 13.234 1.00 88.38 164 GLY A O 1
ATOM 1290 N N . VAL A 1 165 ? -27.820 -6.609 15.416 1.00 90.75 165 VAL A N 1
ATOM 1291 C CA . VAL A 1 165 ? -29.277 -6.512 15.602 1.00 90.75 165 VAL A CA 1
ATOM 1292 C C . VAL A 1 165 ? -29.882 -5.448 14.681 1.00 90.75 165 VAL A C 1
ATOM 1294 O O . VAL A 1 165 ? -30.946 -5.660 14.111 1.00 90.75 165 VAL A O 1
ATOM 1297 N N . ALA A 1 166 ? -29.220 -4.302 14.496 1.00 92.56 166 ALA A N 1
ATOM 1298 C CA . ALA A 1 166 ? -29.690 -3.262 13.583 1.00 92.56 166 ALA A CA 1
ATOM 1299 C C . ALA A 1 166 ? -29.770 -3.750 12.122 1.00 92.56 166 ALA A C 1
ATOM 1301 O O . ALA A 1 166 ? -30.734 -3.428 11.427 1.00 92.56 166 ALA A O 1
ATOM 1302 N N . LEU A 1 167 ? -28.783 -4.523 11.661 1.00 91.44 167 LEU A N 1
ATOM 1303 C CA . LEU A 1 167 ? -28.777 -5.122 10.323 1.00 91.44 167 LEU A CA 1
ATOM 1304 C C . LEU A 1 167 ? -29.888 -6.166 10.173 1.00 91.44 167 LEU A C 1
ATOM 1306 O O . LEU A 1 167 ? -30.712 -6.045 9.271 1.00 91.44 167 LEU A O 1
ATOM 1310 N N . GLU A 1 168 ? -29.956 -7.139 11.081 1.00 90.81 168 GLU A N 1
ATOM 1311 C CA . GLU A 1 168 ? -30.943 -8.231 11.038 1.00 90.81 168 GLU A CA 1
ATOM 1312 C C . GLU A 1 168 ? -32.388 -7.703 11.059 1.00 90.81 168 GLU A C 1
ATOM 1314 O O . GLU A 1 168 ? -33.253 -8.130 10.291 1.00 90.81 168 GLU A O 1
ATOM 1319 N N . GLU A 1 169 ? -32.647 -6.695 11.887 1.00 92.56 169 GLU A N 1
ATOM 1320 C CA . GLU A 1 169 ? -33.976 -6.109 12.067 1.00 92.56 169 GLU A CA 1
ATOM 1321 C C . GLU A 1 169 ? -34.341 -5.072 10.990 1.00 92.56 169 GLU A C 1
ATOM 1323 O O . GLU A 1 169 ? -35.440 -4.513 11.006 1.00 92.56 169 GLU A O 1
ATOM 1328 N N . GLY A 1 170 ? -33.445 -4.802 10.036 1.00 90.88 170 GLY A N 1
ATOM 1329 C CA . GLY A 1 170 ? -33.697 -3.890 8.920 1.00 90.88 170 GLY A CA 1
ATOM 1330 C C . GLY A 1 170 ? -33.747 -2.414 9.317 1.00 90.88 170 GLY A C 1
ATOM 1331 O O . GLY A 1 170 ? -34.515 -1.636 8.743 1.00 90.88 170 GLY A O 1
ATOM 1332 N N . TYR A 1 171 ? -32.940 -2.009 10.303 1.00 94.19 171 TYR A N 1
ATOM 1333 C CA . TYR A 1 171 ? -32.718 -0.597 10.642 1.00 94.19 171 TYR A CA 1
ATOM 1334 C 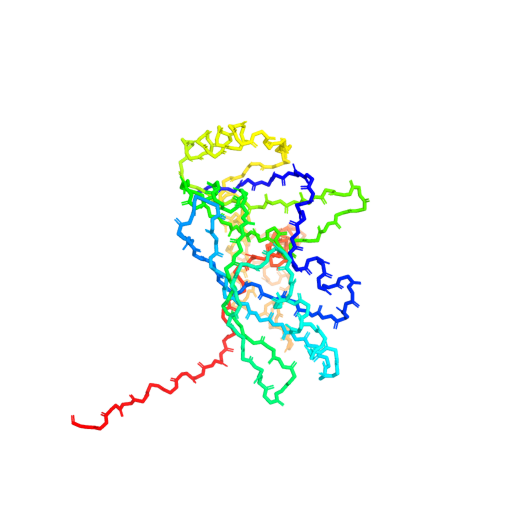C . TYR A 1 171 ? -32.023 0.166 9.500 1.00 94.19 171 TYR A C 1
ATOM 1336 O O . TYR A 1 171 ? -32.288 1.353 9.290 1.00 94.19 171 TYR A O 1
ATOM 1344 N N . PHE A 1 172 ? -31.147 -0.516 8.758 1.00 92.75 172 PHE A N 1
ATOM 1345 C CA . PHE A 1 172 ? -30.393 0.047 7.634 1.00 92.75 172 PHE A CA 1
ATOM 1346 C C . PHE A 1 172 ? -31.079 -0.127 6.269 1.00 92.75 172 PHE A C 1
ATOM 1348 O O . PHE A 1 172 ? -30.589 0.405 5.277 1.00 92.75 172 PHE A O 1
ATOM 1355 N N . ASP A 1 173 ? -32.220 -0.814 6.222 1.00 91.88 173 ASP A N 1
ATOM 1356 C CA . ASP A 1 173 ? -32.900 -1.156 4.974 1.00 91.88 173 ASP A CA 1
ATOM 1357 C C . ASP A 1 173 ? -33.675 0.024 4.383 1.00 91.88 173 ASP A C 1
ATOM 1359 O O . ASP A 1 173 ? -34.001 1.003 5.066 1.00 91.88 173 ASP A O 1
ATOM 1363 N N . TYR A 1 174 ? -34.024 -0.095 3.102 1.00 86.12 174 TYR A N 1
ATOM 1364 C CA . TYR A 1 174 ? -34.939 0.820 2.434 1.00 86.12 174 TYR A CA 1
ATOM 1365 C C . TYR A 1 174 ? -36.114 0.052 1.797 1.00 86.12 174 TYR A C 1
ATOM 1367 O O . TYR A 1 174 ? -35.880 -0.725 0.872 1.00 86.12 174 TYR A O 1
ATOM 1375 N N . PRO A 1 175 ? -37.369 0.269 2.246 1.00 88.19 175 PRO A N 1
ATOM 1376 C CA . PRO A 1 175 ? -37.765 1.079 3.403 1.00 88.19 175 PRO A CA 1
ATOM 1377 C C . PRO A 1 175 ? -37.319 0.444 4.734 1.00 88.19 175 PRO A C 1
ATOM 1379 O O . PRO A 1 175 ? -37.274 -0.778 4.866 1.00 88.19 175 PRO A O 1
ATOM 1382 N N . ARG A 1 176 ? -37.021 1.277 5.743 1.00 92.75 176 ARG A N 1
ATOM 1383 C CA . ARG A 1 176 ? -36.604 0.794 7.071 1.00 92.75 176 ARG A CA 1
ATOM 1384 C C . ARG A 1 176 ? -37.718 -0.029 7.710 1.00 92.75 176 ARG A C 1
ATOM 1386 O O . ARG A 1 176 ? -38.822 0.485 7.893 1.00 92.75 176 ARG A O 1
ATOM 1393 N N . ARG A 1 177 ? -37.412 -1.260 8.128 1.00 93.06 177 ARG A N 1
ATOM 1394 C CA . ARG A 1 177 ? -38.354 -2.117 8.875 1.00 93.06 177 ARG A CA 1
ATOM 1395 C C . ARG A 1 177 ? -38.448 -1.739 10.349 1.00 93.06 177 ARG A C 1
ATOM 1397 O O . ARG A 1 177 ? -39.463 -2.003 10.990 1.00 93.06 177 ARG A O 1
ATOM 1404 N N . LEU A 1 178 ? -37.406 -1.103 10.884 1.00 93.62 178 LEU A N 1
ATOM 1405 C CA . LEU A 1 178 ? -37.305 -0.793 12.302 1.00 93.62 178 LEU A CA 1
ATOM 1406 C C . LEU A 1 178 ? -36.708 0.602 12.540 1.00 93.62 178 LEU A C 1
ATOM 1408 O O . LEU A 1 178 ? -35.721 1.007 11.927 1.00 93.62 178 LEU A O 1
ATOM 1412 N N . THR A 1 179 ? -37.321 1.367 13.445 1.00 94.50 179 THR A N 1
ATOM 1413 C CA . THR A 1 179 ? -36.869 2.721 13.806 1.00 94.50 179 THR A CA 1
ATOM 1414 C C . THR A 1 179 ? -35.805 2.701 14.905 1.00 94.50 179 THR A C 1
ATOM 1416 O O . THR A 1 179 ? -35.731 1.777 15.714 1.00 94.50 179 THR A O 1
ATOM 1419 N N . LEU A 1 180 ? -35.037 3.792 15.027 1.00 93.69 180 LEU A N 1
ATOM 1420 C CA . LEU A 1 180 ? -34.027 3.953 16.085 1.00 93.69 180 LEU A CA 1
ATOM 1421 C C . LEU A 1 180 ? -34.632 3.812 17.493 1.00 93.69 180 LEU A C 1
ATOM 1423 O O . LEU A 1 180 ? -34.015 3.229 18.376 1.00 93.69 180 LEU A O 1
ATOM 1427 N N . ARG A 1 181 ? -35.849 4.330 17.714 1.00 94.31 181 ARG A N 1
ATOM 1428 C CA . ARG A 1 181 ? -36.536 4.234 19.014 1.00 94.31 181 ARG A CA 1
ATOM 1429 C C . ARG A 1 181 ? -36.923 2.795 19.350 1.00 94.31 181 ARG A C 1
ATOM 1431 O O . ARG A 1 181 ? -36.77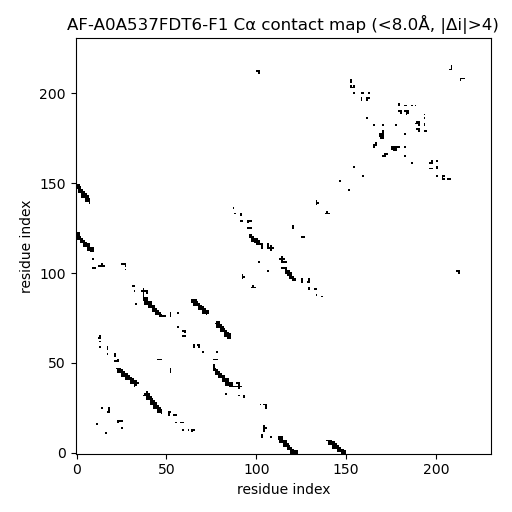1 2.380 20.496 1.00 94.31 181 ARG A O 1
ATOM 1438 N N . GLN A 1 182 ? -37.400 2.037 18.363 1.00 93.75 182 GLN A N 1
ATOM 1439 C CA . GLN A 1 182 ? -37.725 0.619 18.534 1.00 93.75 182 GLN A CA 1
ATOM 1440 C C . GLN A 1 182 ? -36.462 -0.203 18.809 1.00 93.75 182 GLN A C 1
ATOM 1442 O O . GLN A 1 182 ? -36.466 -1.025 19.724 1.00 93.75 182 GLN A O 1
ATOM 1447 N N . LEU A 1 183 ? -35.365 0.084 18.100 1.00 94.00 183 LEU A N 1
ATOM 1448 C CA . LEU A 1 183 ? -34.069 -0.547 18.352 1.00 94.00 183 LEU A CA 1
ATOM 1449 C C . LEU A 1 183 ? -33.552 -0.229 19.758 1.00 94.00 183 LEU A C 1
ATOM 1451 O O . LEU A 1 183 ? -33.075 -1.114 20.459 1.00 94.00 183 LEU A O 1
ATOM 1455 N N . ALA A 1 184 ? -33.691 1.024 20.200 1.00 94.31 184 ALA A N 1
ATOM 1456 C CA . ALA A 1 184 ? -33.222 1.463 21.514 1.00 94.31 184 ALA A CA 1
ATOM 1457 C C . ALA A 1 184 ? -33.970 0.744 22.640 1.00 94.31 184 ALA A C 1
ATOM 1459 O O . ALA A 1 184 ? -33.351 0.277 23.596 1.00 94.31 184 ALA A O 1
ATOM 1460 N N . LYS A 1 185 ? -35.288 0.569 22.469 1.00 93.12 185 LYS A N 1
ATOM 1461 C CA . LYS A 1 185 ? -36.123 -0.214 23.383 1.00 93.12 185 LYS A CA 1
ATOM 1462 C C . LYS A 1 185 ? -35.679 -1.679 23.441 1.00 93.12 185 LYS A C 1
ATOM 1464 O O . LYS A 1 185 ? -35.569 -2.214 24.538 1.00 93.12 185 LYS A O 1
ATOM 1469 N N . LYS A 1 186 ? -35.379 -2.305 22.294 1.00 88.94 186 LYS A N 1
ATOM 1470 C CA . LYS A 1 186 ? -34.842 -3.679 22.236 1.00 88.94 186 LYS A CA 1
ATOM 1471 C C . LYS A 1 186 ? -33.474 -3.798 22.920 1.00 88.94 186 LYS A C 1
ATOM 1473 O O . LYS A 1 186 ? -33.227 -4.766 23.625 1.00 88.94 186 LYS A O 1
ATOM 1478 N N . ALA A 1 187 ? -32.613 -2.797 22.758 1.00 86.94 187 ALA A N 1
ATOM 1479 C CA . ALA A 1 187 ? -31.264 -2.770 23.323 1.00 86.94 187 ALA A CA 1
ATOM 1480 C C . ALA A 1 187 ? -31.195 -2.303 24.795 1.00 86.94 187 ALA A C 1
ATOM 1482 O O . ALA A 1 187 ? -30.097 -2.197 25.345 1.00 86.94 187 ALA A O 1
ATOM 1483 N N . GLY A 1 188 ? -32.330 -1.980 25.430 1.00 89.94 188 GLY A N 1
ATOM 1484 C CA . GLY A 1 188 ? -32.380 -1.533 26.828 1.00 89.94 188 GLY A CA 1
ATOM 1485 C C . GLY A 1 188 ? -31.662 -0.203 27.089 1.00 89.94 188 GLY A C 1
ATOM 1486 O O . GLY A 1 188 ? -31.138 0.012 28.180 1.00 89.94 188 GLY A O 1
ATOM 1487 N N . VAL A 1 189 ? -31.588 0.684 26.092 1.00 93.00 189 VAL A N 1
ATOM 1488 C CA . VAL A 1 189 ? -30.896 1.981 26.185 1.00 93.00 189 VAL A CA 1
ATOM 1489 C C . VAL A 1 189 ? -31.764 3.128 25.679 1.00 93.00 189 VAL A C 1
ATOM 1491 O O . VAL A 1 189 ? -32.771 2.930 25.004 1.00 93.00 189 VAL A O 1
ATOM 1494 N N . SER A 1 190 ? -31.353 4.363 25.971 1.00 95.31 190 SER A N 1
ATOM 1495 C CA . SER A 1 190 ? -31.981 5.540 25.373 1.00 95.31 190 SER A CA 1
ATOM 1496 C C . SER A 1 190 ? -31.697 5.622 23.864 1.00 95.31 190 SER A C 1
ATOM 1498 O O . SER A 1 190 ? -30.669 5.142 23.376 1.00 95.31 190 SER A O 1
ATOM 1500 N N . ALA A 1 191 ? -32.584 6.280 23.114 1.00 93.62 191 ALA A N 1
ATOM 1501 C CA . ALA A 1 191 ? -32.385 6.492 21.679 1.00 93.62 191 ALA A CA 1
ATOM 1502 C C . ALA A 1 191 ? -31.131 7.333 21.370 1.00 93.62 191 ALA A C 1
ATOM 1504 O O . ALA A 1 191 ? -30.475 7.092 20.358 1.00 93.62 191 ALA A O 1
ATOM 1505 N N . SER A 1 192 ? -30.769 8.283 22.241 1.00 94.31 192 SER A N 1
ATOM 1506 C CA . SER A 1 192 ? -29.545 9.082 22.095 1.00 94.31 192 SER A CA 1
ATOM 1507 C C . SER A 1 192 ? -28.292 8.236 22.319 1.00 94.31 192 SER A C 1
ATOM 1509 O O . SER A 1 192 ? -27.380 8.284 21.496 1.00 94.31 192 SER A O 1
ATOM 1511 N N . THR A 1 193 ? -28.274 7.394 23.359 1.00 92.75 193 THR A N 1
ATOM 1512 C CA . THR A 1 193 ? -27.179 6.443 23.610 1.00 92.75 193 THR A CA 1
ATOM 1513 C C . THR A 1 193 ? -27.015 5.473 22.445 1.00 92.75 193 THR A C 1
ATOM 1515 O O . THR A 1 193 ? -25.898 5.247 21.987 1.00 92.75 193 THR A O 1
ATOM 1518 N N . LEU A 1 194 ? -28.115 4.917 21.930 1.00 95.00 194 LEU A N 1
ATOM 1519 C CA . LEU A 1 194 ? -28.052 4.000 20.795 1.00 95.00 194 LEU A CA 1
ATOM 1520 C C . LEU A 1 194 ? -27.505 4.688 19.536 1.00 95.00 194 LEU A C 1
ATOM 1522 O O . LEU A 1 194 ? -26.632 4.132 18.874 1.00 95.00 194 LEU A O 1
ATOM 1526 N N . SER A 1 195 ? -27.981 5.901 19.240 1.00 94.69 195 SER A N 1
ATOM 1527 C CA . SER A 1 195 ? -27.495 6.714 18.118 1.00 94.69 195 SER A CA 1
ATOM 1528 C C . SER A 1 195 ? -25.989 6.954 18.203 1.00 94.69 195 SER A C 1
ATOM 1530 O O . SER A 1 195 ? -25.264 6.790 17.224 1.00 94.69 195 SER A O 1
ATOM 1532 N N . GLU A 1 196 ? -25.488 7.286 19.394 1.00 94.00 196 GLU A N 1
ATOM 1533 C CA . GLU A 1 196 ? -24.061 7.503 19.608 1.00 94.00 196 GLU A CA 1
ATOM 1534 C C . GLU A 1 196 ? -23.243 6.224 19.390 1.00 94.00 196 GLU A C 1
ATOM 1536 O O . GLU A 1 196 ? -22.192 6.261 18.742 1.00 94.00 196 GLU A O 1
ATOM 1541 N N . VAL A 1 197 ? -23.719 5.088 19.905 1.00 92.62 197 VAL A N 1
ATOM 1542 C CA . VAL A 1 197 ? -23.043 3.798 19.728 1.00 92.62 197 VAL A CA 1
ATOM 1543 C C . VAL A 1 197 ? -23.007 3.399 18.254 1.00 92.62 197 VAL A C 1
ATOM 1545 O O . VAL A 1 197 ? -21.929 3.041 17.774 1.00 92.62 197 VAL A O 1
ATOM 1548 N N . LEU A 1 198 ? -24.131 3.522 17.539 1.00 93.44 198 LEU A N 1
ATOM 1549 C CA . LEU A 1 198 ? -24.219 3.267 16.098 1.00 93.44 198 LEU A CA 1
ATOM 1550 C C . LEU A 1 198 ? -23.270 4.177 15.323 1.00 93.44 198 LEU A C 1
ATOM 1552 O O . LEU A 1 198 ? -22.418 3.675 14.602 1.00 93.44 198 LEU A O 1
ATOM 1556 N N . ARG A 1 199 ? -23.287 5.491 15.566 1.00 92.50 199 ARG A N 1
ATOM 1557 C CA . ARG A 1 199 ? -22.393 6.443 14.887 1.00 92.50 199 ARG A CA 1
ATOM 1558 C C . ARG A 1 199 ? -20.913 6.126 15.117 1.00 92.50 199 ARG A C 1
ATOM 1560 O O . ARG A 1 199 ? -20.095 6.239 14.203 1.00 92.50 199 ARG A O 1
ATOM 1567 N N . ARG A 1 200 ? -20.532 5.741 16.341 1.00 88.94 200 ARG A N 1
ATOM 1568 C CA . ARG A 1 200 ? -19.151 5.327 16.652 1.00 88.94 200 ARG A CA 1
ATOM 1569 C C . ARG A 1 200 ? -18.791 4.014 15.950 1.00 88.94 200 ARG A C 1
ATOM 1571 O O . ARG A 1 200 ? -17.658 3.881 15.490 1.00 88.94 200 ARG A O 1
ATOM 1578 N N . ALA A 1 201 ? -19.724 3.066 15.879 1.00 89.38 201 ALA A N 1
ATOM 1579 C CA . ALA A 1 201 ? -19.540 1.792 15.194 1.00 89.38 201 ALA A CA 1
ATOM 1580 C C . ALA A 1 201 ? -19.421 1.981 13.673 1.00 89.38 201 ALA A C 1
ATOM 1582 O O . ALA A 1 201 ? -18.438 1.547 13.084 1.00 89.38 201 ALA A O 1
ATOM 1583 N N . GLU A 1 202 ? -20.342 2.724 13.061 1.00 89.62 202 GLU A N 1
ATOM 1584 C CA . GLU A 1 202 ? -20.317 3.121 11.650 1.00 89.62 202 GLU A CA 1
ATOM 1585 C C . GLU A 1 202 ? -19.011 3.824 11.297 1.00 89.62 202 GLU A C 1
ATOM 1587 O O . GLU A 1 202 ? -18.359 3.452 10.328 1.00 89.62 202 GLU A O 1
ATOM 1592 N N . LYS A 1 203 ? -18.557 4.786 12.114 1.00 83.50 203 LYS A N 1
ATOM 1593 C CA . LYS A 1 203 ? -17.270 5.457 11.886 1.00 83.50 203 LYS A CA 1
ATOM 1594 C C . LYS A 1 203 ? -16.113 4.460 11.856 1.00 83.50 203 LYS A C 1
ATOM 1596 O O . LYS A 1 203 ? -15.247 4.595 10.996 1.00 83.50 203 LYS A O 1
ATOM 1601 N N . LYS A 1 204 ? -16.076 3.488 12.776 1.00 79.31 204 LYS A N 1
ATOM 1602 C CA . LYS A 1 204 ? -15.044 2.439 12.784 1.00 79.31 204 LYS A CA 1
ATOM 1603 C C . LYS A 1 204 ? -15.109 1.600 11.509 1.00 79.31 204 LYS A C 1
ATOM 1605 O O . LYS A 1 204 ? -14.100 1.512 10.825 1.00 79.31 204 LYS A O 1
ATOM 1610 N N . ILE A 1 205 ? -16.292 1.087 11.163 1.00 81.94 205 ILE A N 1
ATOM 1611 C CA . ILE A 1 205 ? -16.529 0.270 9.962 1.00 81.94 205 ILE A CA 1
ATOM 1612 C C . ILE A 1 205 ? -16.095 1.032 8.705 1.00 81.94 205 ILE A C 1
ATOM 1614 O O . ILE A 1 205 ? -15.262 0.556 7.940 1.00 81.94 205 ILE A O 1
ATOM 1618 N N . LEU A 1 206 ? -16.598 2.251 8.515 1.00 80.12 206 LEU A N 1
ATOM 1619 C CA . LEU A 1 206 ? -16.275 3.084 7.357 1.00 80.12 206 LEU A CA 1
ATOM 1620 C C . LEU A 1 206 ? -14.782 3.414 7.290 1.00 80.12 206 LEU A C 1
ATOM 1622 O O . LEU A 1 206 ? -14.210 3.391 6.207 1.00 80.12 206 LEU A O 1
ATOM 1626 N N . SER A 1 207 ? -14.137 3.656 8.436 1.00 68.88 207 SER A N 1
ATOM 1627 C CA . SER A 1 207 ? -12.689 3.895 8.498 1.00 68.88 207 SER A CA 1
ATOM 1628 C C . SER A 1 207 ? -11.865 2.661 8.125 1.00 68.88 207 SER A C 1
ATOM 1630 O O . SER A 1 207 ? -10.714 2.820 7.722 1.00 68.88 207 SER A O 1
ATOM 1632 N N . THR A 1 208 ? -12.406 1.450 8.275 1.00 67.00 208 THR A N 1
ATOM 1633 C CA . THR A 1 208 ? -11.796 0.208 7.772 1.00 67.00 208 THR A CA 1
ATOM 1634 C C . THR A 1 208 ? -11.942 0.109 6.270 1.00 67.00 208 THR A C 1
ATOM 1636 O O . THR A 1 208 ? -10.954 -0.080 5.564 1.00 67.00 208 THR A O 1
ATOM 1639 N N . TYR A 1 209 ? -13.174 0.263 5.782 1.00 64.81 209 TYR A N 1
ATOM 1640 C CA . TYR A 1 209 ? -13.496 0.113 4.366 1.00 64.81 209 TYR A CA 1
ATOM 1641 C C . TYR A 1 209 ? -12.845 1.194 3.499 1.00 64.81 209 TYR A C 1
ATOM 1643 O O . TYR A 1 209 ? -12.477 0.924 2.361 1.00 64.81 209 TYR A O 1
ATOM 1651 N N . SER A 1 210 ? -12.643 2.404 4.026 1.00 63.78 210 SER A N 1
ATOM 1652 C CA . SER A 1 210 ? -12.013 3.497 3.283 1.00 63.78 210 SER A CA 1
ATOM 1653 C C . SER A 1 210 ? -10.485 3.389 3.184 1.00 63.78 210 SER A C 1
ATOM 1655 O O . SER A 1 210 ? -9.872 4.215 2.506 1.00 63.78 210 SER A O 1
ATOM 1657 N N . ARG A 1 211 ? -9.834 2.435 3.872 1.00 59.06 211 ARG A N 1
ATOM 1658 C CA . ARG A 1 211 ? -8.373 2.257 3.787 1.00 59.06 211 ARG A CA 1
ATOM 1659 C C . ARG A 1 211 ? -8.000 1.529 2.490 1.00 59.06 211 ARG A C 1
ATOM 1661 O O . ARG A 1 211 ? -8.481 0.415 2.269 1.00 59.06 211 ARG A O 1
ATOM 1668 N N . PRO A 1 212 ? -7.090 2.082 1.665 1.00 45.34 212 PRO A N 1
ATOM 1669 C CA . PRO A 1 212 ? -6.522 1.355 0.534 1.00 45.34 212 PRO A CA 1
ATOM 1670 C C . PRO A 1 212 ? -5.876 0.050 1.027 1.00 45.34 212 PRO A C 1
ATOM 1672 O O . PRO A 1 212 ? -4.973 0.086 1.860 1.00 45.34 212 PRO A O 1
ATOM 1675 N N . GLY A 1 213 ? -6.365 -1.100 0.553 1.00 47.22 213 GLY A N 1
ATOM 1676 C CA . GLY A 1 213 ? -5.884 -2.423 0.974 1.00 47.22 213 GLY A CA 1
ATOM 1677 C C . GLY A 1 213 ? -6.650 -3.074 2.135 1.00 47.22 213 GLY A C 1
ATOM 1678 O O . GLY A 1 213 ? -6.244 -4.142 2.602 1.00 47.22 213 GLY A O 1
ATOM 1679 N N . GLY A 1 214 ? -7.764 -2.502 2.613 1.00 39.53 214 GLY A N 1
ATOM 1680 C CA . GLY A 1 214 ? -8.770 -3.275 3.359 1.00 39.53 214 GLY A CA 1
ATOM 1681 C C . GLY A 1 214 ? -9.192 -4.509 2.552 1.00 39.53 214 GLY A C 1
ATOM 1682 O O . GLY A 1 214 ? -9.084 -4.486 1.327 1.00 39.53 214 GLY A O 1
ATOM 1683 N N . PHE A 1 215 ? -9.608 -5.599 3.207 1.00 36.19 215 PHE A N 1
ATOM 1684 C CA . PHE A 1 215 ? -10.230 -6.723 2.502 1.00 36.19 215 PHE A CA 1
ATOM 1685 C C . PHE A 1 215 ? -11.451 -6.176 1.747 1.00 36.19 215 PHE A C 1
ATOM 1687 O O . PHE A 1 215 ? -12.536 -6.064 2.307 1.00 36.19 215 PHE A O 1
ATOM 1694 N N . ALA A 1 216 ? -11.273 -5.801 0.481 1.00 37.34 216 ALA A N 1
ATOM 1695 C CA . ALA A 1 216 ? -12.356 -5.860 -0.468 1.00 37.34 216 ALA A CA 1
ATOM 1696 C C . ALA A 1 216 ? -12.681 -7.348 -0.516 1.00 37.34 216 ALA A C 1
ATOM 1698 O O . ALA A 1 216 ? -11.897 -8.137 -1.052 1.00 37.34 216 ALA A O 1
ATOM 1699 N N . GLY A 1 217 ? -13.766 -7.737 0.156 1.00 30.45 217 GLY A N 1
ATOM 1700 C CA . GLY A 1 217 ? -14.393 -9.014 -0.126 1.00 30.45 217 GLY A CA 1
ATOM 1701 C C . GLY A 1 217 ? -14.442 -9.158 -1.641 1.00 30.45 217 GLY A C 1
ATOM 1702 O O . GLY A 1 217 ? -14.709 -8.184 -2.355 1.00 30.45 217 GLY A O 1
ATOM 1703 N N . LEU A 1 218 ? -14.083 -10.346 -2.123 1.00 28.98 218 LEU A N 1
ATOM 1704 C CA . LEU A 1 218 ? -14.391 -10.742 -3.490 1.00 28.98 218 LEU A CA 1
ATOM 1705 C C . LEU A 1 218 ? -15.817 -10.259 -3.790 1.00 28.98 218 LEU A C 1
ATOM 1707 O O . LEU A 1 218 ? -16.663 -10.412 -2.905 1.00 28.98 218 LEU A O 1
ATOM 1711 N N . PRO A 1 219 ? -16.089 -9.646 -4.955 1.00 31.27 219 PRO A N 1
ATOM 1712 C CA . PRO A 1 219 ? -17.467 -9.374 -5.326 1.00 31.27 219 PRO A CA 1
ATOM 1713 C C . PRO A 1 219 ? -18.262 -10.673 -5.143 1.00 31.27 219 PRO A C 1
ATOM 1715 O O . PRO A 1 219 ? -17.931 -11.696 -5.748 1.00 31.27 219 PRO A O 1
ATOM 1718 N N . GLU A 1 220 ? -19.243 -10.645 -4.236 1.00 35.94 220 GLU A N 1
ATOM 1719 C CA . GLU A 1 220 ? -20.339 -11.605 -4.262 1.00 35.94 220 GLU A CA 1
ATOM 1720 C C . GLU A 1 220 ? -20.904 -11.541 -5.682 1.00 35.94 220 GLU A C 1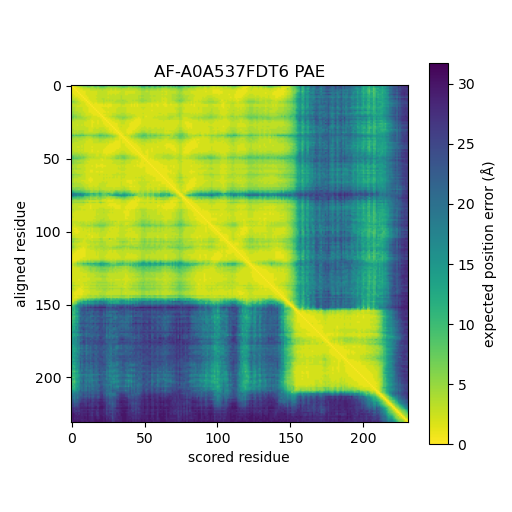
ATOM 1722 O O . GLU A 1 220 ? -21.106 -10.451 -6.210 1.00 35.94 220 GLU A O 1
ATOM 1727 N N . GLU A 1 221 ? -21.084 -12.710 -6.296 1.00 35.31 221 GLU A N 1
ATOM 1728 C CA . GLU A 1 221 ? -21.480 -12.910 -7.699 1.00 35.31 221 GLU A CA 1
ATOM 1729 C C . GLU A 1 221 ? -20.329 -12.960 -8.722 1.00 35.31 221 GLU A C 1
ATOM 1731 O O . GLU A 1 221 ? -20.262 -12.228 -9.708 1.00 35.31 221 GLU A O 1
ATOM 1736 N N . ALA A 1 222 ? -19.465 -13.961 -8.566 1.00 31.64 222 ALA A N 1
ATOM 1737 C CA . ALA A 1 222 ? -18.996 -14.706 -9.727 1.00 31.64 222 ALA A CA 1
ATOM 1738 C C . ALA A 1 222 ? -19.309 -16.184 -9.488 1.00 31.64 222 ALA A C 1
ATOM 1740 O O . ALA A 1 222 ? -18.567 -16.882 -8.794 1.00 31.64 222 ALA A O 1
ATOM 1741 N N . GLU A 1 223 ? -20.428 -16.657 -10.044 1.00 32.03 223 GLU A N 1
ATOM 1742 C CA . GLU A 1 223 ? -20.639 -18.084 -10.274 1.00 32.03 223 GLU A CA 1
ATOM 1743 C C . GLU A 1 223 ? -19.401 -18.622 -10.999 1.00 32.03 223 GLU A C 1
ATOM 1745 O O . GLU A 1 223 ? -19.164 -18.333 -12.170 1.00 32.03 223 GLU A O 1
ATOM 1750 N N . PHE A 1 224 ? -18.566 -19.369 -10.284 1.00 28.47 224 PHE A N 1
ATOM 1751 C CA . PHE A 1 224 ? -17.515 -20.168 -10.887 1.00 28.47 224 PHE A CA 1
ATOM 1752 C C . PHE A 1 224 ? -18.185 -21.432 -11.429 1.00 28.47 224 PHE A C 1
ATOM 1754 O O . PHE A 1 224 ? -18.587 -22.283 -10.628 1.00 28.47 224 PHE A O 1
ATOM 1761 N N . PRO A 1 225 ? -18.308 -21.627 -12.756 1.00 34.22 225 PRO A N 1
ATOM 1762 C CA . PRO A 1 225 ? -18.736 -22.910 -13.264 1.00 34.22 225 PRO A CA 1
ATOM 1763 C C . PRO A 1 225 ? -17.572 -23.876 -13.050 1.00 34.22 225 PRO A C 1
ATOM 1765 O O . PRO A 1 225 ? -16.615 -23.920 -13.828 1.00 34.22 225 PRO A O 1
ATOM 1768 N N . LEU A 1 226 ? -17.644 -24.661 -11.975 1.00 33.03 226 LEU A N 1
ATOM 1769 C CA . LEU A 1 226 ? -16.864 -25.883 -11.861 1.00 33.03 226 LEU A CA 1
ATOM 1770 C C . LEU A 1 226 ? -17.261 -26.768 -13.044 1.00 33.03 226 LEU A C 1
ATOM 1772 O O . LEU A 1 226 ? -18.303 -27.427 -13.038 1.00 33.03 226 LEU A O 1
ATOM 1776 N N . ARG A 1 227 ? -16.428 -26.761 -14.091 1.00 34.59 227 ARG A N 1
ATOM 1777 C CA . ARG A 1 227 ? -16.466 -27.774 -15.142 1.00 34.59 227 ARG A CA 1
ATOM 1778 C C . ARG A 1 227 ? -16.289 -29.127 -14.461 1.00 34.59 227 ARG A C 1
ATOM 1780 O O . ARG A 1 227 ? -15.176 -29.504 -14.106 1.00 34.59 227 ARG A O 1
ATOM 1787 N N . ARG A 1 228 ? -17.385 -29.867 -14.299 1.00 34.94 228 ARG A N 1
ATOM 1788 C CA . ARG A 1 228 ? -17.317 -31.315 -14.112 1.00 34.94 228 ARG A CA 1
ATOM 1789 C C . ARG A 1 228 ? -16.658 -31.881 -15.365 1.00 34.94 228 ARG A C 1
ATOM 1791 O O . ARG A 1 228 ? -17.229 -31.801 -16.454 1.00 34.94 228 ARG A O 1
ATOM 1798 N N . GLY A 1 229 ? -15.434 -32.376 -15.216 1.00 36.03 229 GLY A N 1
ATOM 1799 C CA . GLY A 1 229 ? -14.796 -33.191 -16.236 1.00 36.03 229 GLY A CA 1
ATOM 1800 C C . GLY A 1 229 ? -15.699 -34.381 -16.549 1.00 36.03 229 GLY A C 1
ATOM 1801 O O . GLY A 1 229 ? -16.142 -35.082 -15.643 1.00 36.03 229 GLY A O 1
ATOM 1802 N N . LYS A 1 230 ? -16.013 -34.553 -17.831 1.00 38.75 230 LYS A N 1
ATOM 1803 C CA . LYS A 1 230 ? -16.413 -35.844 -18.385 1.00 38.75 230 LYS A CA 1
ATOM 1804 C C . LYS A 1 230 ? -15.127 -36.605 -18.698 1.00 38.75 230 LYS A C 1
ATOM 1806 O O . LYS A 1 230 ? -14.237 -36.023 -19.319 1.00 38.75 230 LYS A O 1
ATOM 1811 N N . GLY A 1 231 ? -15.067 -37.863 -18.284 1.00 40.84 231 GLY A N 1
ATOM 1812 C CA . GLY A 1 231 ? -13.959 -38.788 -18.495 1.00 40.84 231 GLY A CA 1
ATOM 1813 C C . GLY A 1 231 ? -14.047 -39.894 -17.471 1.00 40.84 231 GLY A C 1
ATOM 1814 O O . GLY A 1 231 ? -13.427 -39.712 -16.406 1.00 40.84 231 GLY A O 1
#

pLDDT: mean 85.34, std 17.22, range [28.47, 97.81]

Secondary structure (DSSP, 8-state):
-EEEEEEEEPPP-HHHHHHHHS--EEEEEEEEE-SSTTEEEEEEEEE--HHHHHHHHHHHHH-TTEEEEEEEEETTTEEEEEEEEE-HHHHHHHTTTEEESS-TTTSPPPTTSEEEEEEEESSSHHHHHHHHHHHHTT---EEEEEEETTTSSPPPHHHHHHHHHHHHTTSSSSS-SS-HHHHHHHTTS-HHHHHHHHHHHHHHHHHHHTSTTS-----S-----------